Protein AF-0000000077378343 (afdb_homodimer)

Structure (mmCIF, N/CA/C/O backbone):
data_AF-0000000077378343-model_v1
#
loop_
_entity.id
_entity.type
_entity.pdbx_description
1 polymer lysozyme
#
loop_
_atom_site.group_PDB
_atom_site.id
_atom_site.type_symbol
_atom_site.label_atom_id
_atom_site.label_alt_id
_atom_site.label_comp_id
_atom_site.label_asym_id
_atom_site.label_entity_id
_atom_site.label_seq_id
_atom_site.pdbx_PDB_ins_code
_atom_site.Cartn_x
_atom_site.Cartn_y
_atom_site.Cartn_z
_atom_site.occupancy
_atom_site.B_iso_or_equiv
_atom_site.auth_seq_id
_atom_site.auth_comp_id
_atom_site.auth_asym_id
_atom_site.auth_atom_id
_atom_site.pdbx_PDB_model_num
ATOM 1 N N . MET A 1 1 ? 26.781 -72.188 -33.094 1 33.5 1 MET A N 1
ATOM 2 C CA . MET A 1 1 ? 26.828 -71.438 -31.844 1 33.5 1 MET A CA 1
ATOM 3 C C . MET A 1 1 ? 26.188 -70.062 -32 1 33.5 1 MET A C 1
ATOM 5 O O . MET A 1 1 ? 26.891 -69.062 -32.031 1 33.5 1 MET A O 1
ATOM 9 N N . LEU A 1 2 ? 25.125 -69.938 -32.719 1 49.84 2 LEU A N 1
ATOM 10 C CA . LEU A 1 2 ? 24.406 -68.812 -33.219 1 49.84 2 LEU A CA 1
ATOM 11 C C . LEU A 1 2 ? 23.562 -68.125 -32.125 1 49.84 2 LEU A C 1
ATOM 13 O O . LEU A 1 2 ? 22.703 -67.312 -32.406 1 49.84 2 LEU A O 1
ATOM 17 N N . LEU A 1 3 ? 23.719 -68.562 -30.797 1 52.78 3 LEU A N 1
ATOM 18 C CA . LEU A 1 3 ? 22.75 -68.25 -29.766 1 52.78 3 LEU A CA 1
ATOM 19 C C . LEU A 1 3 ? 23.016 -66.812 -29.234 1 52.78 3 LEU A C 1
ATOM 21 O O . LEU A 1 3 ? 22.344 -66.375 -28.297 1 52.78 3 LEU A O 1
ATOM 25 N N . PRO A 1 4 ? 24.109 -66.125 -29.625 1 62.66 4 PRO A N 1
ATOM 26 C CA . PRO A 1 4 ? 24.375 -64.875 -28.891 1 62.66 4 PRO A CA 1
ATOM 27 C C . PRO A 1 4 ? 23.469 -63.75 -29.312 1 62.66 4 PRO A C 1
ATOM 29 O O . PRO A 1 4 ? 23.297 -62.781 -28.547 1 62.66 4 PRO A O 1
ATOM 32 N N . ASP A 1 5 ? 22.75 -63.844 -30.469 1 66 5 ASP A N 1
ATOM 33 C CA . ASP A 1 5 ? 22.125 -62.625 -30.969 1 66 5 ASP A CA 1
ATOM 34 C C . ASP A 1 5 ? 20.766 -62.375 -30.297 1 66 5 ASP A C 1
ATOM 36 O O . ASP A 1 5 ? 20.312 -61.25 -30.172 1 66 5 ASP A O 1
ATOM 40 N N . MET A 1 6 ? 20.156 -63.438 -29.672 1 65.81 6 MET A N 1
ATOM 41 C CA . MET A 1 6 ? 18.812 -63.281 -29.109 1 65.81 6 MET A CA 1
ATOM 42 C C . MET A 1 6 ? 18.859 -62.562 -27.766 1 65.81 6 MET A C 1
ATOM 44 O O . MET A 1 6 ? 17.984 -61.75 -27.453 1 65.81 6 MET A O 1
ATOM 48 N N . TRP A 1 7 ? 20 -62.719 -27.031 1 65.75 7 TRP A N 1
ATOM 49 C CA . TRP A 1 7 ? 20.141 -62.094 -25.703 1 65.75 7 TRP A CA 1
ATOM 50 C C . TRP A 1 7 ? 20.359 -60.594 -25.812 1 65.75 7 TRP A C 1
ATOM 52 O O . TRP A 1 7 ? 19.797 -59.812 -25.047 1 65.75 7 TRP A O 1
ATOM 62 N N . ASN A 1 8 ? 20.984 -60.219 -26.938 1 70.5 8 ASN A N 1
ATOM 63 C CA . ASN A 1 8 ? 21.25 -58.812 -27.125 1 70.5 8 ASN A CA 1
ATOM 64 C C . ASN A 1 8 ? 20 -58.062 -27.531 1 70.5 8 ASN A C 1
ATOM 66 O O . ASN A 1 8 ? 19.766 -56.938 -27.078 1 70.5 8 ASN A O 1
ATOM 70 N N . ARG A 1 9 ? 19.078 -58.781 -28.234 1 73.88 9 ARG A N 1
ATOM 71 C CA . ARG A 1 9 ? 17.859 -58.156 -28.688 1 73.88 9 ARG A CA 1
ATOM 72 C C . ARG A 1 9 ? 16.875 -58 -27.531 1 73.88 9 ARG A C 1
ATOM 74 O O . ARG A 1 9 ? 16.172 -56.969 -27.422 1 73.88 9 ARG A O 1
ATOM 81 N N . SER A 1 10 ? 16.875 -58.969 -26.594 1 75.5 10 SER A N 1
ATOM 82 C CA . SER A 1 10 ? 15.992 -58.906 -25.438 1 75.5 10 SER A CA 1
ATOM 83 C C . SER A 1 10 ? 16.422 -57.781 -24.484 1 75.5 10 SER A C 1
ATOM 85 O O . SER A 1 10 ? 15.578 -57.094 -23.922 1 75.5 10 SER A O 1
ATOM 87 N N . LYS A 1 11 ? 17.688 -57.531 -24.328 1 78.62 11 LYS A N 1
ATOM 88 C CA . LYS A 1 11 ? 18.219 -56.469 -23.469 1 78.62 11 LYS A CA 1
ATOM 89 C C . LYS A 1 11 ? 17.891 -55.094 -24.047 1 78.62 11 LYS A C 1
ATOM 91 O O . LYS A 1 11 ? 17.516 -54.188 -23.312 1 78.62 11 LYS A O 1
ATOM 96 N N . VAL A 1 12 ? 17.969 -55.031 -25.375 1 75.31 12 VAL A N 1
ATOM 97 C CA . VAL A 1 12 ? 17.672 -53.781 -26.031 1 75.31 12 VAL A CA 1
ATOM 98 C C . VAL A 1 12 ? 16.172 -53.469 -25.938 1 75.31 12 VAL A C 1
ATOM 100 O O . VAL A 1 12 ? 15.781 -52.344 -25.672 1 75.31 12 VAL A O 1
ATOM 103 N N . ARG A 1 13 ? 15.336 -54.594 -26.078 1 75.69 13 ARG A N 1
ATOM 104 C CA . ARG A 1 13 ? 13.891 -54.438 -25.953 1 75.69 13 ARG A CA 1
ATOM 105 C C . ARG A 1 13 ? 13.508 -54.062 -24.516 1 75.69 13 ARG A C 1
ATOM 107 O O . ARG A 1 13 ? 12.664 -53.188 -24.312 1 75.69 13 ARG A O 1
ATOM 114 N N . LEU A 1 14 ? 14.148 -54.656 -23.609 1 74.19 14 LEU A N 1
ATOM 115 C CA . LEU A 1 14 ? 13.906 -54.375 -22.203 1 74.19 14 LEU A CA 1
ATOM 116 C C . LEU A 1 14 ? 14.398 -52.969 -21.844 1 74.19 14 LEU A C 1
ATOM 118 O O . LEU A 1 14 ? 13.727 -52.25 -21.109 1 74.19 14 LEU A O 1
ATOM 122 N N . MET A 1 15 ? 15.508 -52.594 -22.391 1 73.88 15 MET A N 1
ATOM 123 C CA . MET A 1 15 ? 16.031 -51.25 -22.141 1 73.88 15 MET A CA 1
ATOM 124 C C . MET A 1 15 ? 15.141 -50.188 -22.797 1 73.88 15 MET A C 1
ATOM 126 O O . MET A 1 15 ? 14.922 -49.125 -22.219 1 73.88 15 MET A O 1
ATOM 130 N N . VAL A 1 16 ? 14.539 -50.5 -23.938 1 75 16 VAL A N 1
ATOM 131 C CA . VAL A 1 16 ? 13.641 -49.562 -24.625 1 75 16 VAL A CA 1
ATOM 132 C C . VAL A 1 16 ? 12.328 -49.469 -23.859 1 75 16 VAL A C 1
ATOM 134 O O . VAL A 1 16 ? 11.789 -48.375 -23.656 1 75 16 VAL A O 1
ATOM 137 N N . VAL A 1 17 ? 11.859 -50.625 -23.344 1 73.88 17 VAL A N 1
ATOM 138 C CA . VAL A 1 17 ? 10.617 -50.625 -22.562 1 73.88 17 VAL A CA 1
ATOM 139 C C . VAL A 1 17 ? 10.836 -49.938 -21.219 1 73.88 17 VAL A C 1
ATOM 141 O O . VAL A 1 17 ? 9.992 -49.156 -20.781 1 73.88 17 VAL A O 1
ATOM 144 N N . LEU A 1 18 ? 12.047 -50.156 -20.672 1 69.06 18 LEU A N 1
ATOM 145 C CA . LEU A 1 18 ? 12.359 -49.5 -19.422 1 69.06 18 LEU A CA 1
ATOM 146 C C . LEU A 1 18 ? 12.547 -48 -19.641 1 69.06 18 LEU A C 1
ATOM 148 O O . LEU A 1 18 ? 12.117 -47.188 -18.828 1 69.06 18 LEU A O 1
ATOM 152 N N . GLY A 1 19 ? 13.156 -47.688 -20.75 1 67.75 19 GLY A N 1
ATOM 153 C CA . GLY A 1 19 ? 13.281 -46.281 -21.109 1 67.75 19 GLY A CA 1
ATOM 154 C C . GLY A 1 19 ? 11.945 -45.594 -21.344 1 67.75 19 GLY A C 1
ATOM 155 O O . GLY A 1 19 ? 11.727 -44.469 -20.891 1 67.75 19 GLY A O 1
ATOM 156 N N . LEU A 1 20 ? 11.078 -46.344 -22 1 65.75 20 LEU A N 1
ATOM 157 C CA . LEU A 1 20 ? 9.75 -45.812 -22.266 1 65.75 20 LEU A CA 1
ATOM 158 C C . LEU A 1 20 ? 8.945 -45.688 -20.984 1 65.75 20 LEU A C 1
ATOM 160 O O . LEU A 1 20 ? 8.195 -44.719 -20.797 1 65.75 20 LEU A O 1
ATOM 164 N N . LEU A 1 21 ? 9.094 -46.625 -20.078 1 62.84 21 LEU A N 1
ATOM 165 C CA . LEU A 1 21 ? 8.398 -46.562 -18.797 1 62.84 21 LEU A CA 1
ATOM 166 C C . LEU A 1 21 ? 8.898 -45.375 -17.953 1 62.84 21 LEU A C 1
ATOM 168 O O . LEU A 1 21 ? 8.109 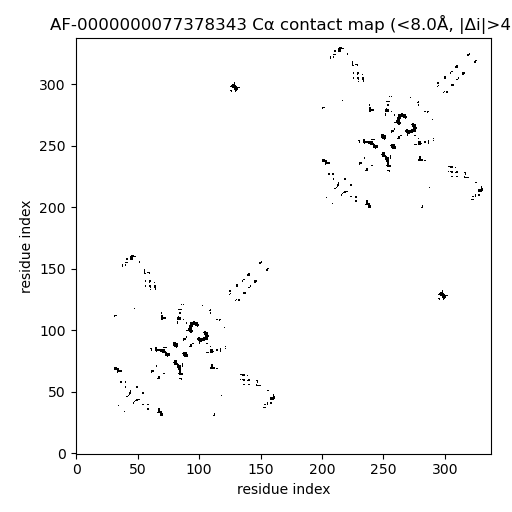-44.688 -17.312 1 62.84 21 LEU A O 1
ATOM 172 N N . VAL A 1 22 ? 10.188 -45.125 -17.969 1 61.97 22 VAL A N 1
ATOM 173 C CA . VAL A 1 22 ? 10.742 -44 -17.25 1 61.97 22 VAL A CA 1
ATOM 174 C C . VAL A 1 22 ? 10.211 -42.688 -17.859 1 61.97 22 VAL A C 1
ATOM 176 O O . VAL A 1 22 ? 9.875 -41.75 -17.125 1 61.97 22 VAL A O 1
ATOM 179 N N . LEU A 1 23 ? 10.07 -42.656 -19.141 1 58.47 23 LEU A N 1
ATOM 180 C CA . LEU A 1 23 ? 9.516 -41.469 -19.75 1 58.47 23 LEU A CA 1
ATOM 181 C C . LEU A 1 23 ? 8.062 -41.25 -19.344 1 58.47 23 LEU A C 1
ATOM 183 O O . LEU A 1 23 ? 7.617 -40.125 -19.141 1 58.47 23 LEU A O 1
ATOM 187 N N . ILE A 1 24 ? 7.305 -42.344 -19.281 1 58 24 ILE A N 1
ATOM 188 C CA . ILE A 1 24 ? 5.91 -42.25 -18.875 1 58 24 ILE A CA 1
ATOM 189 C C . ILE A 1 24 ? 5.824 -41.75 -17.438 1 58 24 ILE A C 1
ATOM 191 O O . ILE A 1 24 ? 4.969 -40.938 -17.094 1 58 24 ILE A O 1
ATOM 195 N N . LEU A 1 25 ? 6.664 -42.312 -16.578 1 55.88 25 LEU A N 1
ATOM 196 C CA . LEU A 1 25 ? 6.594 -41.969 -15.172 1 55.88 25 LEU A CA 1
ATOM 197 C C . LEU A 1 25 ? 7.086 -40.531 -14.961 1 55.88 25 LEU A C 1
ATOM 199 O O . LEU A 1 25 ? 6.695 -39.875 -13.992 1 55.88 25 LEU A O 1
ATOM 203 N N . CYS A 1 26 ? 8.047 -40.156 -15.758 1 51.75 26 CYS A N 1
ATOM 204 C CA . CYS A 1 26 ? 8.555 -38.812 -15.586 1 51.75 26 CYS A CA 1
ATOM 205 C C . CYS A 1 26 ? 7.539 -37.781 -16.062 1 51.75 26 CYS A C 1
ATOM 207 O O . CYS A 1 26 ? 7.777 -36.562 -15.969 1 51.75 26 CYS A O 1
ATOM 209 N N . GLY A 1 27 ? 6.531 -38.25 -16.812 1 48.19 27 GLY A N 1
ATOM 210 C CA . GLY A 1 27 ? 5.48 -37.281 -17.125 1 48.19 27 GLY A CA 1
ATOM 211 C C . GLY A 1 27 ? 4.664 -36.875 -15.914 1 48.19 27 GLY A C 1
ATOM 212 O O . GLY A 1 27 ? 3.445 -37.062 -15.891 1 48.19 27 GLY A O 1
ATOM 213 N N . ALA A 1 28 ? 5.09 -36.938 -14.742 1 47.59 28 ALA A N 1
ATOM 214 C CA . ALA A 1 28 ? 4.309 -36.344 -13.672 1 47.59 28 ALA A CA 1
ATOM 215 C C . ALA A 1 28 ? 3.846 -34.938 -14.055 1 47.59 28 ALA A C 1
ATOM 217 O O . ALA A 1 28 ? 4.668 -34.062 -14.328 1 47.59 28 ALA A O 1
ATOM 218 N N . GLN A 1 29 ? 2.785 -34.75 -14.734 1 47.06 29 GLN A N 1
ATOM 219 C CA . GLN A 1 29 ? 2.131 -33.469 -14.914 1 47.06 29 GLN A CA 1
ATOM 220 C C . GLN A 1 29 ? 2.16 -32.625 -13.625 1 47.06 29 GLN A C 1
ATOM 222 O O . GLN A 1 29 ? 1.719 -33.125 -12.57 1 47.06 29 GLN A O 1
ATOM 227 N N . VAL A 1 30 ? 3.262 -31.969 -13.367 1 51.81 30 VAL A N 1
ATOM 228 C CA . VAL A 1 30 ? 3.232 -31.016 -12.266 1 51.81 30 VAL A CA 1
ATOM 229 C C . VAL A 1 30 ? 1.844 -30.391 -12.164 1 51.81 30 VAL A C 1
ATOM 231 O O . VAL A 1 30 ? 1.39 -29.719 -13.086 1 51.81 30 VAL A O 1
ATOM 234 N N . GLU A 1 31 ? 0.846 -31.078 -11.688 1 57.31 31 GLU A N 1
ATOM 235 C CA . GLU A 1 31 ? -0.505 -30.578 -11.445 1 57.31 31 GLU A CA 1
ATOM 236 C C . GLU A 1 31 ? -0.482 -29.141 -10.945 1 57.31 31 GLU A C 1
ATOM 238 O O . GLU A 1 31 ? 0.311 -28.797 -10.07 1 57.31 31 GLU A O 1
ATOM 243 N N . SER A 1 32 ? -0.884 -28.188 -11.797 1 71.69 32 SER A N 1
ATOM 244 C CA . SER A 1 32 ? -1.141 -26.797 -11.422 1 71.69 32 SER A CA 1
ATOM 245 C C . SER A 1 32 ? -1.854 -26.703 -10.078 1 71.69 32 SER A C 1
ATOM 247 O O . SER A 1 32 ? -2.838 -27.406 -9.844 1 71.69 32 SER A O 1
ATOM 249 N N . LYS A 1 33 ? -1.2 -26.172 -9.117 1 89.31 33 LYS A N 1
ATOM 250 C CA . LYS A 1 33 ? -1.839 -26.047 -7.809 1 89.31 33 LYS A CA 1
ATOM 251 C C . LYS A 1 33 ? -2.846 -24.891 -7.805 1 89.31 33 LYS A C 1
ATOM 253 O O . LYS A 1 33 ? -2.529 -23.781 -8.234 1 89.31 33 LYS A O 1
ATOM 258 N N . LYS A 1 34 ? -4.059 -25.266 -7.531 1 95.56 34 LYS A N 1
ATOM 259 C CA . LYS A 1 34 ? -5.105 -24.281 -7.254 1 95.56 34 LYS A CA 1
ATOM 260 C C . LYS A 1 34 ? -5.453 -24.266 -5.766 1 95.56 34 LYS A C 1
ATOM 262 O O . LYS A 1 34 ? -5.848 -25.281 -5.199 1 95.56 34 LYS A O 1
ATOM 267 N N . TYR A 1 35 ? -5.336 -23.141 -5.18 1 97.38 35 TYR A N 1
ATOM 268 C CA . TYR A 1 35 ? -5.641 -23 -3.762 1 97.38 35 TYR A CA 1
ATOM 269 C C . TYR A 1 35 ? -7.145 -22.906 -3.533 1 97.38 35 TYR A C 1
ATOM 271 O O . TYR A 1 35 ? -7.891 -22.531 -4.438 1 97.38 35 TYR A O 1
ATOM 279 N N . MET A 1 36 ? -7.438 -23.25 -2.332 1 98.06 36 MET A N 1
ATOM 280 C CA . MET A 1 36 ? -8.734 -22.828 -1.812 1 98.06 36 MET A CA 1
ATOM 281 C C . MET A 1 36 ? -8.609 -21.5 -1.072 1 98.06 36 MET A C 1
ATOM 283 O O . MET A 1 36 ? -7.531 -21.156 -0.588 1 98.06 36 MET A O 1
ATOM 287 N N . ARG A 1 37 ? -9.781 -20.859 -0.955 1 98.38 37 ARG A N 1
ATOM 288 C CA . ARG A 1 37 ? -9.805 -19.516 -0.37 1 98.38 37 ARG A CA 1
ATOM 289 C C . ARG A 1 37 ? -9.172 -19.516 1.019 1 98.38 37 ARG A C 1
ATOM 291 O O . ARG A 1 37 ? -8.242 -18.75 1.285 1 98.38 37 ARG A O 1
ATOM 298 N N . CYS A 1 38 ? -9.617 -20.359 1.854 1 98.69 38 CYS A N 1
ATOM 299 C CA . CYS A 1 38 ? -9.18 -20.312 3.242 1 98.69 38 CYS A CA 1
ATOM 300 C C . CYS A 1 38 ? -7.777 -20.906 3.387 1 98.69 38 CYS A C 1
ATOM 302 O O . CYS A 1 38 ? -7.012 -20.484 4.262 1 98.69 38 CYS A O 1
ATOM 304 N N . GLU A 1 39 ? -7.449 -21.797 2.512 1 98.25 39 GLU A N 1
ATOM 305 C CA . GLU A 1 39 ? -6.082 -22.312 2.502 1 98.25 39 GLU A CA 1
ATOM 306 C C . GLU A 1 39 ? -5.078 -21.203 2.193 1 98.25 39 GLU A C 1
ATOM 308 O O . GLU A 1 39 ? -4.09 -21.031 2.908 1 98.25 39 GLU A O 1
ATOM 313 N N . LEU A 1 40 ? -5.32 -20.484 1.176 1 98.25 40 LEU A N 1
ATOM 314 C CA . LEU A 1 40 ? -4.418 -19.406 0.796 1 98.25 40 LEU A CA 1
ATOM 315 C C . LEU A 1 40 ? -4.379 -18.328 1.874 1 98.25 40 LEU A C 1
ATOM 317 O O . LEU A 1 40 ? -3.311 -17.797 2.197 1 98.25 40 LEU A O 1
ATOM 321 N N . THR A 1 41 ? -5.539 -18.031 2.438 1 98.5 41 THR A N 1
ATOM 322 C CA . THR A 1 41 ? -5.605 -17.047 3.521 1 98.5 41 THR A CA 1
ATOM 323 C C . THR A 1 41 ? -4.664 -17.438 4.656 1 98.5 41 THR A C 1
ATOM 325 O O . THR A 1 41 ? -3.875 -16.625 5.129 1 98.5 41 THR A O 1
ATOM 328 N N . ARG A 1 42 ? -4.672 -18.641 5.043 1 98.25 42 ARG A N 1
ATOM 329 C CA . ARG A 1 42 ? -3.852 -19.141 6.141 1 98.25 42 ARG A CA 1
ATOM 330 C C . ARG A 1 42 ? -2.369 -19.062 5.793 1 98.25 42 ARG A C 1
ATOM 332 O O . ARG A 1 42 ? -1.561 -18.594 6.594 1 98.25 42 ARG A O 1
ATOM 339 N N . VAL A 1 43 ? -2.066 -19.5 4.59 1 97.38 43 VAL A N 1
ATOM 340 C CA . VAL A 1 43 ? -0.67 -19.516 4.164 1 97.38 43 VAL A CA 1
ATOM 341 C C . VAL A 1 43 ? -0.118 -18.094 4.148 1 97.38 43 VAL A C 1
ATOM 343 O O . VAL A 1 43 ? 0.988 -17.844 4.637 1 97.38 43 VAL A O 1
ATOM 346 N N . MET A 1 44 ? -0.884 -17.156 3.686 1 97.75 44 MET A N 1
ATOM 347 C CA . MET A 1 44 ? -0.422 -15.781 3.551 1 97.75 44 MET A CA 1
ATOM 348 C C . MET A 1 44 ? -0.229 -15.133 4.918 1 97.75 44 MET A C 1
ATOM 350 O O . MET A 1 44 ? 0.756 -14.43 5.145 1 97.75 44 MET A O 1
ATOM 354 N N . VAL A 1 45 ? -1.096 -15.43 5.82 1 97.5 45 VAL A N 1
ATOM 355 C CA . VAL A 1 45 ? -1.019 -14.82 7.145 1 97.5 45 VAL A CA 1
ATOM 356 C C . VAL A 1 45 ? 0.061 -15.516 7.973 1 97.5 45 VAL A C 1
ATOM 358 O O . VAL A 1 45 ? 0.963 -14.867 8.5 1 97.5 45 VAL A O 1
ATOM 361 N N . GLU A 1 46 ? 0.051 -16.781 8.016 1 97.19 46 GLU A N 1
ATOM 362 C CA . GLU A 1 46 ? 0.874 -17.531 8.969 1 97.19 46 GLU A CA 1
ATOM 363 C C . GLU A 1 46 ? 2.299 -17.703 8.445 1 97.19 46 GLU A C 1
ATOM 365 O O . GLU A 1 46 ? 3.26 -17.609 9.211 1 97.19 46 GLU A O 1
ATOM 370 N N . ASN A 1 47 ? 2.43 -17.922 7.191 1 96.12 47 ASN A N 1
ATOM 371 C CA . ASN A 1 47 ? 3.746 -18.25 6.652 1 96.12 47 ASN A CA 1
ATOM 372 C C . ASN A 1 47 ? 4.445 -17.016 6.09 1 96.12 47 ASN A C 1
ATOM 374 O O . ASN A 1 47 ? 5.672 -16.922 6.113 1 96.12 47 ASN A O 1
ATOM 378 N N . TYR A 1 48 ? 3.648 -16.016 5.605 1 95.88 48 TYR A N 1
ATOM 379 C CA . TYR A 1 48 ? 4.277 -14.914 4.895 1 95.88 48 TYR A CA 1
ATOM 380 C C . TYR A 1 48 ? 3.961 -13.578 5.562 1 95.88 48 TYR A C 1
ATOM 382 O O . TYR A 1 48 ? 4.301 -12.516 5.035 1 95.88 48 TYR A O 1
ATOM 390 N N . ARG A 1 49 ? 3.242 -13.492 6.609 1 92 49 ARG A N 1
ATOM 391 C CA . ARG A 1 49 ? 3.078 -12.367 7.527 1 92 49 ARG A CA 1
ATOM 392 C C . ARG A 1 49 ? 2.342 -11.211 6.855 1 92 49 ARG A C 1
ATOM 394 O O . ARG A 1 49 ? 2.697 -10.047 7.047 1 92 49 ARG A O 1
ATOM 401 N N . PHE A 1 50 ? 1.381 -11.602 6.109 1 95.5 50 PHE A N 1
ATOM 402 C CA . PHE A 1 50 ? 0.494 -10.562 5.598 1 95.5 50 PHE A CA 1
ATOM 403 C C . PHE A 1 50 ? -0.329 -9.953 6.723 1 95.5 50 PHE A C 1
ATOM 405 O O . PHE A 1 50 ? -0.715 -10.648 7.668 1 95.5 50 PHE A O 1
ATOM 412 N N . GLN A 1 51 ? -0.555 -8.68 6.562 1 92.56 51 GLN A N 1
ATOM 413 C CA . GLN A 1 51 ? -1.4 -8 7.539 1 92.56 51 GLN A CA 1
ATOM 414 C C . GLN A 1 51 ? -2.861 -8.406 7.379 1 92.56 51 GLN A C 1
ATOM 416 O O . GLN A 1 51 ? -3.418 -8.328 6.281 1 92.56 51 GLN A O 1
ATOM 421 N N . LYS A 1 52 ? -3.475 -8.664 8.469 1 95.31 52 LYS A N 1
ATOM 422 C CA . LYS A 1 52 ? -4.859 -9.125 8.469 1 95.31 52 LYS A CA 1
ATOM 423 C C . LYS A 1 52 ? -5.801 -8.031 7.961 1 95.31 52 LYS A C 1
ATOM 425 O O . LYS A 1 52 ? -6.805 -8.328 7.312 1 95.31 52 LYS A O 1
ATOM 430 N N . THR A 1 53 ? -5.469 -6.797 8.164 1 92.38 53 THR A N 1
ATOM 431 C CA . THR A 1 53 ? -6.332 -5.672 7.824 1 92.38 53 THR A CA 1
ATOM 432 C C . THR A 1 53 ? -6.488 -5.547 6.312 1 92.38 53 THR A C 1
ATOM 434 O O . THR A 1 53 ? -7.461 -4.957 5.828 1 92.38 53 THR A O 1
ATOM 437 N N . LEU A 1 54 ? -5.594 -6.117 5.57 1 96.56 54 LEU A N 1
ATOM 438 C CA . LEU A 1 54 ? -5.641 -6 4.117 1 96.56 54 LEU A CA 1
ATOM 439 C C . LEU A 1 54 ? -5.977 -7.34 3.473 1 96.56 54 LEU A C 1
ATOM 441 O O . LEU A 1 54 ? -6.039 -7.445 2.246 1 96.56 54 LEU A O 1
ATOM 445 N N . MET A 1 55 ? -6.25 -8.32 4.219 1 98.19 55 MET A N 1
ATOM 446 C CA . MET A 1 55 ? -6.316 -9.68 3.693 1 98.19 55 MET A CA 1
ATOM 447 C C . MET A 1 55 ? -7.508 -9.844 2.756 1 98.19 55 MET A C 1
ATOM 449 O O . MET A 1 55 ? -7.406 -10.516 1.728 1 98.19 55 MET A O 1
ATOM 453 N N . SER A 1 56 ? -8.594 -9.227 3.047 1 98.69 56 SER A N 1
ATOM 454 C CA . SER A 1 56 ? -9.766 -9.328 2.176 1 98.69 56 SER A CA 1
ATOM 455 C C . SER A 1 56 ? -9.484 -8.742 0.8 1 98.69 56 SER A C 1
ATOM 457 O O . SER A 1 56 ? -9.969 -9.242 -0.212 1 98.69 56 SER A O 1
ATOM 459 N N . ASN A 1 57 ? -8.664 -7.711 0.76 1 98.69 57 ASN A N 1
ATOM 460 C CA . ASN A 1 57 ? -8.258 -7.121 -0.51 1 98.69 57 ASN A CA 1
ATOM 461 C C . ASN A 1 57 ? -7.383 -8.078 -1.314 1 98.69 57 ASN A C 1
ATOM 463 O O . ASN A 1 57 ? -7.609 -8.281 -2.51 1 98.69 57 ASN A O 1
ATOM 467 N N . TRP A 1 58 ? -6.488 -8.711 -0.681 1 98.75 58 TRP A N 1
ATOM 468 C CA . TRP A 1 58 ? -5.57 -9.625 -1.344 1 98.75 58 TRP A CA 1
ATOM 469 C C . TRP A 1 58 ? -6.32 -10.836 -1.898 1 98.75 58 TRP A C 1
ATOM 471 O O . TRP A 1 58 ? -6.098 -11.242 -3.043 1 98.75 58 TRP A O 1
ATOM 481 N N . ILE A 1 59 ? -7.172 -11.398 -1.129 1 98.94 59 ILE A N 1
ATOM 482 C CA . ILE A 1 59 ? -7.898 -12.594 -1.554 1 98.94 59 ILE A CA 1
ATOM 483 C C . ILE A 1 59 ? -8.859 -12.234 -2.684 1 98.94 59 ILE A C 1
ATOM 485 O O . ILE A 1 59 ? -8.945 -12.953 -3.686 1 98.94 59 ILE A O 1
ATOM 489 N N . CYS A 1 60 ? -9.586 -11.125 -2.525 1 98.88 60 CYS A N 1
ATOM 490 C CA . CYS A 1 60 ? -10.445 -10.656 -3.607 1 98.88 60 CYS A CA 1
ATOM 491 C C . CYS A 1 60 ? -9.656 -10.461 -4.895 1 98.88 60 CYS A C 1
ATOM 493 O O . CYS A 1 60 ? -10.086 -10.898 -5.965 1 98.88 60 CYS A O 1
ATOM 495 N N . LEU A 1 61 ? -8.492 -9.891 -4.758 1 98.88 61 LEU A N 1
ATOM 496 C CA . LEU A 1 61 ? -7.609 -9.641 -5.891 1 98.88 61 LEU A CA 1
ATOM 497 C C . LEU A 1 61 ? -7.25 -10.945 -6.59 1 98.88 61 LEU A C 1
ATOM 499 O O . LEU A 1 61 ? -7.469 -11.094 -7.797 1 98.88 61 LEU A O 1
ATOM 503 N N . VAL A 1 62 ? -6.77 -11.898 -5.883 1 98.81 62 VAL A N 1
ATOM 504 C CA . VAL A 1 62 ? -6.262 -13.141 -6.469 1 98.81 62 VAL A CA 1
ATOM 505 C C . VAL A 1 62 ? -7.414 -13.938 -7.074 1 98.81 62 VAL A C 1
ATOM 507 O O . VAL A 1 62 ? -7.25 -14.578 -8.117 1 98.81 62 VAL A O 1
ATOM 510 N N . GLU A 1 63 ? -8.531 -13.914 -6.48 1 98.75 63 GLU A N 1
ATOM 511 C CA . GLU A 1 63 ? -9.703 -14.609 -7.016 1 98.75 63 GLU A CA 1
ATOM 512 C C . GLU A 1 63 ? -10.086 -14.062 -8.391 1 98.75 63 GLU A C 1
ATOM 514 O O . GLU A 1 63 ? -10.438 -14.836 -9.289 1 98.75 63 GLU A O 1
ATOM 519 N N . HIS A 1 64 ? -9.867 -12.867 -8.602 1 98.75 64 HIS A N 1
ATOM 520 C CA . HIS A 1 64 ? -10.328 -12.273 -9.844 1 98.75 64 HIS A CA 1
ATOM 521 C C . HIS A 1 64 ? -9.203 -12.18 -10.867 1 98.75 64 HIS A C 1
ATOM 523 O O . HIS A 1 64 ? -9.453 -12.062 -12.07 1 98.75 64 HIS A O 1
ATOM 529 N N . GLU A 1 65 ? -7.957 -12.18 -10.344 1 98.62 65 GLU A N 1
ATOM 530 C CA . GLU A 1 65 ? -6.82 -12.094 -11.258 1 98.62 65 GLU A CA 1
ATOM 531 C C . GLU A 1 65 ? -6.453 -13.469 -11.805 1 98.62 65 GLU A C 1
ATOM 533 O O . GLU A 1 65 ? -6.215 -13.617 -13.008 1 98.62 65 GLU A O 1
ATOM 538 N N . SER A 1 66 ? -6.465 -14.531 -10.922 1 98.31 66 SER A N 1
ATOM 539 C CA . SER A 1 66 ? -5.918 -15.82 -11.352 1 98.31 66 SER A CA 1
ATOM 540 C C . SER A 1 66 ? -6.871 -16.969 -11.016 1 98.31 66 SER A C 1
ATOM 542 O O . SER A 1 66 ? -6.641 -18.109 -11.414 1 98.31 66 SER A O 1
ATOM 544 N N . ASN A 1 67 ? -7.875 -16.703 -10.32 1 98.12 67 ASN A N 1
ATOM 545 C CA . ASN A 1 67 ? -8.75 -17.734 -9.797 1 98.12 67 ASN A CA 1
ATOM 546 C C . ASN A 1 67 ? -7.98 -18.734 -8.922 1 98.12 67 ASN A C 1
ATOM 548 O O . ASN A 1 67 ? -8.156 -19.938 -9.039 1 98.12 67 ASN A O 1
ATOM 552 N N . LEU A 1 68 ? -7.027 -18.172 -8.125 1 98 68 LEU A N 1
ATOM 553 C CA . LEU A 1 68 ? -6.262 -18.891 -7.117 1 98 68 LEU A CA 1
ATOM 554 C C . LEU A 1 68 ? -5.359 -19.938 -7.77 1 98 68 LEU A C 1
ATOM 556 O O . LEU A 1 68 ? -4.965 -20.922 -7.129 1 98 68 LEU A O 1
ATOM 560 N N . ASP A 1 69 ? -5.043 -19.734 -9.016 1 97.5 69 ASP A N 1
ATOM 561 C CA . ASP A 1 69 ? -4.219 -20.672 -9.781 1 97.5 69 ASP A CA 1
ATOM 562 C C . ASP A 1 69 ? -2.77 -20.188 -9.844 1 97.5 69 ASP A C 1
ATOM 564 O O . ASP A 1 69 ? -2.471 -19.188 -10.492 1 97.5 69 ASP A O 1
ATOM 568 N N . THR A 1 70 ? -1.834 -20.984 -9.32 1 97.31 70 THR A N 1
ATOM 569 C CA . THR A 1 70 ? -0.438 -20.578 -9.195 1 97.31 70 THR A CA 1
ATOM 570 C C . THR A 1 70 ? 0.278 -20.688 -10.539 1 97.31 70 THR A C 1
ATOM 572 O O . THR A 1 70 ? 1.356 -20.125 -10.719 1 97.31 70 THR A O 1
ATOM 575 N N . ASN A 1 71 ? -0.274 -21.281 -11.5 1 96.56 71 ASN A N 1
ATOM 576 C CA . ASN A 1 71 ? 0.39 -21.547 -12.773 1 96.56 71 ASN A CA 1
ATOM 577 C C . ASN A 1 71 ? -0.227 -20.734 -13.906 1 96.56 71 ASN A C 1
ATOM 579 O O . ASN A 1 71 ? 0.162 -20.875 -15.062 1 96.56 71 ASN A O 1
ATOM 583 N N . LYS A 1 72 ? -1.119 -19.906 -13.609 1 96.88 72 LYS A N 1
ATOM 584 C CA . LYS A 1 72 ? -1.852 -19.188 -14.641 1 96.88 72 LYS A CA 1
ATOM 585 C C . LYS A 1 72 ? -0.933 -18.234 -15.398 1 96.88 72 LYS A C 1
ATOM 587 O O . LYS A 1 72 ? -0.112 -17.531 -14.797 1 96.88 72 LYS A O 1
ATOM 592 N N . VAL A 1 73 ? -1.057 -18.219 -16.719 1 98.06 73 VAL A N 1
ATOM 593 C CA . VAL A 1 73 ? -0.391 -17.266 -17.594 1 98.06 73 VAL A CA 1
ATOM 594 C C . VAL A 1 73 ? -1.411 -16.625 -18.531 1 98.06 73 VAL A C 1
ATOM 596 O O . VAL A 1 73 ? -2.203 -17.328 -19.172 1 98.06 73 VAL A O 1
ATOM 599 N N . THR A 1 74 ? -1.437 -15.312 -18.562 1 98.12 74 THR A N 1
ATOM 600 C CA . THR A 1 74 ? -2.336 -14.578 -19.438 1 98.12 74 THR A CA 1
ATOM 601 C C . THR A 1 74 ? -1.547 -13.734 -20.438 1 98.12 74 THR A C 1
ATOM 603 O O . THR A 1 74 ? -0.611 -13.023 -20.062 1 98.12 74 THR A O 1
ATOM 606 N N . ARG A 1 75 ? -1.9 -13.727 -21.688 1 97.81 75 ARG A N 1
ATOM 607 C CA . ARG A 1 75 ? -1.266 -12.922 -22.719 1 97.81 75 ARG A CA 1
ATOM 608 C C . ARG A 1 75 ? -2.047 -11.641 -22.969 1 97.81 75 ARG A C 1
ATOM 610 O O . ARG A 1 75 ? -3.277 -11.656 -23.031 1 97.81 75 ARG A O 1
ATOM 617 N N . ASN A 1 76 ? -1.327 -10.562 -23.125 1 97.81 76 ASN A N 1
ATOM 618 C CA . ASN A 1 76 ? -1.951 -9.266 -23.359 1 97.81 76 ASN A CA 1
ATOM 619 C C . ASN A 1 76 ? -1.793 -8.812 -24.812 1 97.81 76 ASN A C 1
ATOM 621 O O . ASN A 1 76 ? -0.973 -9.359 -25.547 1 97.81 76 ASN A O 1
ATOM 625 N N . ASP A 1 77 ? -2.518 -7.742 -25.188 1 95.62 77 ASP A N 1
ATOM 626 C CA . ASP A 1 77 ? -2.523 -7.238 -26.562 1 95.62 77 ASP A CA 1
ATOM 627 C C . ASP A 1 77 ? -1.182 -6.605 -26.922 1 95.62 77 ASP A C 1
ATOM 629 O O . ASP A 1 77 ? -0.788 -6.594 -28.094 1 95.62 77 ASP A O 1
ATOM 633 N N . ASN A 1 78 ? -0.479 -6.113 -25.984 1 95.56 78 ASN A N 1
ATOM 634 C CA . ASN A 1 78 ? 0.799 -5.457 -26.234 1 95.56 78 ASN A CA 1
ATOM 635 C C . ASN A 1 78 ? 1.956 -6.453 -26.203 1 95.56 78 ASN A C 1
ATOM 637 O O . ASN A 1 78 ? 3.104 -6.07 -25.969 1 95.56 78 ASN A O 1
ATOM 641 N N . ASN A 1 79 ? 1.699 -7.73 -26.234 1 96 79 ASN A N 1
ATOM 642 C CA . ASN A 1 79 ? 2.639 -8.844 -26.312 1 96 79 ASN A CA 1
ATOM 643 C C . ASN A 1 79 ? 3.297 -9.125 -24.969 1 96 79 ASN A C 1
ATOM 645 O O . ASN A 1 79 ? 4.207 -9.953 -24.875 1 96 79 ASN A O 1
ATOM 649 N N . SER A 1 80 ? 2.898 -8.438 -23.953 1 98.12 80 SER A N 1
ATOM 650 C CA . SER A 1 80 ? 3.332 -8.812 -22.625 1 98.12 80 SER A CA 1
ATOM 651 C C . SER A 1 80 ? 2.469 -9.93 -22.047 1 98.12 80 SER A C 1
ATOM 653 O O . SER A 1 80 ? 1.466 -10.32 -22.656 1 98.12 80 SER A O 1
ATOM 655 N N . LYS A 1 81 ? 2.943 -10.453 -20.906 1 98.56 81 LYS A N 1
ATOM 656 C CA . LYS A 1 81 ? 2.186 -11.508 -20.234 1 98.56 81 LYS A CA 1
ATOM 657 C C . LYS A 1 81 ? 2.094 -11.242 -18.734 1 98.56 81 LYS A C 1
ATOM 659 O O . LYS A 1 81 ? 2.959 -10.578 -18.156 1 98.56 81 LYS A O 1
ATOM 664 N N . ASN A 1 82 ? 1.034 -11.758 -18.188 1 98.69 82 ASN A N 1
ATOM 665 C CA . ASN A 1 82 ? 0.884 -11.828 -16.734 1 98.69 82 ASN A CA 1
ATOM 666 C C . ASN A 1 82 ? 1.139 -13.234 -16.219 1 98.69 82 ASN A C 1
ATOM 668 O O . ASN A 1 82 ? 0.649 -14.211 -16.781 1 98.69 82 ASN A O 1
ATOM 672 N N . TYR A 1 83 ? 1.857 -13.281 -15.102 1 98.38 83 TYR A N 1
ATOM 673 C CA . TYR A 1 83 ? 2.297 -14.594 -14.648 1 98.38 83 TYR A CA 1
ATOM 674 C C . TYR A 1 83 ? 1.842 -14.859 -13.219 1 98.38 83 TYR A C 1
ATOM 676 O O . TYR A 1 83 ? 1.892 -13.961 -12.367 1 98.38 83 TYR A O 1
ATOM 684 N N . GLY A 1 84 ? 1.354 -16.109 -12.961 1 97.75 84 GLY A N 1
ATOM 685 C CA . GLY A 1 84 ? 1.269 -16.672 -11.617 1 97.75 84 GLY A CA 1
ATOM 686 C C . GLY A 1 84 ? 0.023 -16.234 -10.867 1 97.75 84 GLY A C 1
ATOM 687 O O . GLY A 1 84 ? -0.915 -15.703 -11.469 1 97.75 84 GLY A O 1
ATOM 688 N N . LEU A 1 85 ? 0.088 -16.5 -9.578 1 98.12 85 LEU A N 1
ATOM 689 C CA . LEU A 1 85 ? -1.004 -16.328 -8.625 1 98.12 85 LEU A CA 1
ATOM 690 C C . LEU A 1 85 ? -1.489 -14.883 -8.625 1 98.12 85 LEU A C 1
ATOM 692 O O . LEU A 1 85 ? -2.695 -14.625 -8.656 1 98.12 85 LEU A O 1
ATOM 696 N N . PHE A 1 86 ? -0.573 -13.914 -8.742 1 98.75 86 PHE A N 1
ATOM 697 C CA . PHE A 1 86 ? -0.9 -12.5 -8.625 1 98.75 86 PHE A CA 1
ATOM 698 C C . PHE A 1 86 ? -0.93 -11.836 -9.992 1 98.75 86 PHE A C 1
ATOM 700 O O . PHE A 1 86 ? -1.145 -10.625 -10.102 1 98.75 86 PHE A O 1
ATOM 707 N N . GLN A 1 87 ? -0.635 -12.586 -10.969 1 98.62 87 GLN A N 1
ATOM 708 C CA . GLN A 1 87 ? -0.686 -12.078 -12.336 1 98.62 87 GLN A CA 1
ATOM 709 C C . GLN A 1 87 ? 0.178 -10.828 -12.492 1 98.62 87 GLN A C 1
ATOM 711 O O . GLN A 1 87 ? -0.321 -9.766 -12.875 1 98.62 87 GLN A O 1
ATOM 716 N N . ILE A 1 88 ? 1.461 -11.039 -12.352 1 98.56 88 ILE A N 1
ATOM 717 C CA . ILE A 1 88 ? 2.461 -9.977 -12.453 1 98.56 88 ILE A CA 1
ATOM 718 C C . ILE A 1 88 ? 2.906 -9.82 -13.906 1 98.56 88 ILE A C 1
ATOM 720 O O . ILE A 1 88 ? 3.219 -10.812 -14.578 1 98.56 88 ILE A O 1
ATOM 724 N N . ASN A 1 89 ? 2.959 -8.633 -14.344 1 98.44 89 ASN A N 1
ATOM 725 C CA . ASN A 1 89 ? 3.152 -8.359 -15.758 1 98.44 89 ASN A CA 1
ATOM 726 C C . ASN A 1 89 ? 4.633 -8.359 -16.141 1 98.44 89 ASN A C 1
ATOM 728 O O . ASN A 1 89 ? 5.465 -7.836 -15.391 1 98.44 89 ASN A O 1
ATOM 732 N N . SER A 1 90 ? 4.973 -8.805 -17.25 1 98.5 90 SER A N 1
ATOM 733 C CA . SER A 1 90 ? 6.34 -8.992 -17.719 1 98.5 90 SER A CA 1
ATOM 734 C C . SER A 1 90 ? 6.926 -7.691 -18.266 1 98.5 90 SER A C 1
ATOM 736 O O . SER A 1 90 ? 8.141 -7.59 -18.484 1 98.5 90 SER A O 1
ATOM 738 N N . LYS A 1 91 ? 6.113 -6.715 -18.516 1 97.69 91 LYS A N 1
ATOM 739 C CA . LYS A 1 91 ? 6.602 -5.473 -19.109 1 97.69 91 LYS A CA 1
ATOM 740 C C . LYS A 1 91 ? 7.613 -4.785 -18.203 1 97.69 91 LYS A C 1
ATOM 742 O O . LYS A 1 91 ? 8.68 -4.363 -18.656 1 97.69 91 LYS A O 1
ATOM 747 N N . ASP A 1 92 ? 7.297 -4.82 -16.891 1 96.81 92 ASP A N 1
ATOM 748 C CA . ASP A 1 92 ? 8.125 -4.004 -16.016 1 96.81 92 ASP A CA 1
ATOM 749 C C . ASP A 1 92 ? 8.734 -4.848 -14.891 1 96.81 92 ASP A C 1
ATOM 751 O O . ASP A 1 92 ? 9.812 -4.527 -14.391 1 96.81 92 ASP A O 1
ATOM 755 N N . TYR A 1 93 ? 8.211 -5.926 -14.594 1 98.25 93 TYR A N 1
ATOM 756 C CA . TYR A 1 93 ? 8.477 -6.426 -13.25 1 98.25 93 TYR A CA 1
ATOM 757 C C . TYR A 1 93 ? 9.305 -7.707 -13.305 1 98.25 93 TYR A C 1
ATOM 759 O O . TYR A 1 93 ? 9.984 -8.055 -12.336 1 98.25 93 TYR A O 1
ATOM 767 N N . CYS A 1 94 ? 9.32 -8.398 -14.359 1 98.5 94 CYS A N 1
ATOM 768 C CA . CYS A 1 94 ? 10.156 -9.586 -14.562 1 98.5 94 CYS A CA 1
ATOM 769 C C . CYS A 1 94 ? 10.664 -9.656 -15.992 1 98.5 94 CYS A C 1
ATOM 771 O O . CYS A 1 94 ? 10.336 -8.805 -16.828 1 98.5 94 CYS A O 1
ATOM 773 N N . ALA A 1 95 ? 11.57 -10.672 -16.25 1 98.31 95 ALA A N 1
ATOM 774 C CA . ALA A 1 95 ? 12.094 -10.867 -17.609 1 98.31 95 ALA A CA 1
ATOM 775 C C . ALA A 1 95 ? 11.938 -12.32 -18.047 1 98.31 95 ALA A C 1
ATOM 777 O O . ALA A 1 95 ? 12.148 -13.242 -17.25 1 98.31 95 ALA A O 1
ATOM 778 N N . GLU A 1 96 ? 11.57 -12.5 -19.281 1 97.56 96 GLU A N 1
ATOM 779 C CA . GLU A 1 96 ? 11.414 -13.844 -19.812 1 97.56 96 GLU A CA 1
ATOM 780 C C . GLU A 1 96 ? 12.766 -14.43 -20.219 1 97.56 96 GLU A C 1
ATOM 782 O O . GLU A 1 96 ? 13.547 -13.789 -20.922 1 97.56 96 GLU A O 1
ATOM 787 N N . GLY A 1 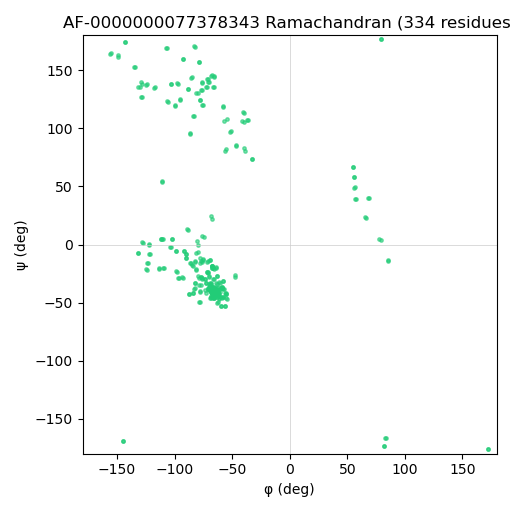97 ? 13.039 -15.625 -19.781 1 97.06 97 GLY A N 1
ATOM 788 C CA . GLY A 1 97 ? 14.227 -16.359 -20.172 1 97.06 97 GLY A CA 1
ATOM 789 C C . GLY A 1 97 ? 15.445 -16.031 -19.328 1 97.06 97 GLY A C 1
ATOM 790 O O . GLY A 1 97 ? 16.453 -16.719 -19.375 1 97.06 97 GLY A O 1
ATOM 791 N N . ARG A 1 98 ? 15.344 -14.945 -18.562 1 97.88 98 ARG A N 1
ATOM 792 C CA . ARG A 1 98 ? 16.453 -14.492 -17.719 1 97.88 98 ARG A CA 1
ATOM 793 C C . ARG A 1 98 ? 15.945 -13.656 -16.547 1 97.88 98 ARG A C 1
ATOM 795 O O . ARG A 1 98 ? 14.789 -13.227 -16.547 1 97.88 98 ARG A O 1
ATOM 802 N N . LYS A 1 99 ? 16.828 -13.477 -15.539 1 98 99 LYS A N 1
ATOM 803 C CA . LYS A 1 99 ? 16.484 -12.586 -14.438 1 98 99 LYS A CA 1
ATOM 804 C C . LYS A 1 99 ? 16.469 -11.125 -14.891 1 98 99 LYS A C 1
ATOM 806 O O . LYS A 1 99 ? 17.312 -10.711 -15.68 1 98 99 LYS A O 1
ATOM 811 N N . GLY A 1 100 ? 15.445 -10.359 -14.375 1 98 100 GLY A N 1
ATOM 812 C CA . GLY A 1 100 ? 15.359 -8.953 -14.719 1 98 100 GLY A CA 1
ATOM 813 C C . GLY A 1 100 ? 14.086 -8.289 -14.227 1 98 100 GLY A C 1
ATOM 814 O O . GLY A 1 100 ? 13.336 -8.883 -13.445 1 98 100 GLY A O 1
ATOM 815 N N . GLY A 1 101 ? 13.945 -6.992 -14.625 1 97.88 101 GLY A N 1
ATOM 816 C CA . GLY A 1 101 ? 12.781 -6.23 -14.203 1 97.88 101 GLY A CA 1
ATOM 817 C C . GLY A 1 101 ? 12.914 -5.656 -12.805 1 97.88 101 GLY A C 1
ATOM 818 O O . GLY A 1 101 ? 13.961 -5.809 -12.164 1 97.88 101 GLY A O 1
ATOM 819 N N . LEU A 1 102 ? 11.859 -5.098 -12.359 1 97.19 102 LEU A N 1
ATOM 820 C CA . LEU A 1 102 ? 11.891 -4.402 -11.078 1 97.19 102 LEU A CA 1
ATOM 821 C C . LEU A 1 102 ? 11.984 -5.395 -9.922 1 97.19 102 LEU A C 1
ATOM 823 O O . LEU A 1 102 ? 12.492 -5.059 -8.852 1 97.19 102 LEU A O 1
ATOM 827 N N . CYS A 1 103 ? 11.555 -6.598 -10.18 1 97.75 103 CYS A N 1
ATOM 828 C CA . CYS A 1 103 ? 11.648 -7.609 -9.133 1 97.75 103 CYS A CA 1
ATOM 829 C C . CYS A 1 103 ? 12.867 -8.492 -9.32 1 97.75 103 CYS A C 1
ATOM 831 O O . CYS A 1 103 ? 13.102 -9.422 -8.547 1 97.75 103 CYS A O 1
ATOM 833 N N . ASN A 1 104 ? 13.555 -8.328 -10.367 1 97.69 104 ASN A N 1
ATOM 834 C CA . ASN A 1 104 ? 14.805 -9.023 -10.664 1 97.69 104 ASN A CA 1
ATOM 835 C C . ASN A 1 104 ? 14.625 -10.539 -10.617 1 97.69 104 ASN A C 1
ATOM 837 O O . ASN A 1 104 ? 15.375 -11.242 -9.93 1 97.69 104 ASN A O 1
ATOM 841 N N . MET A 1 105 ? 13.695 -11 -11.453 1 97.94 105 MET A N 1
ATOM 842 C CA . MET A 1 105 ? 13.438 -12.438 -11.5 1 97.94 105 MET A CA 1
ATOM 843 C C . MET A 1 105 ? 13 -12.867 -12.898 1 97.94 105 MET A C 1
ATOM 845 O O . MET A 1 105 ? 12.609 -12.031 -13.711 1 97.94 105 MET A O 1
ATOM 849 N N . LYS A 1 106 ? 13.117 -14.211 -13.078 1 98.25 106 LYS A N 1
ATOM 850 C CA . LYS A 1 106 ? 12.586 -14.797 -14.305 1 98.25 106 LYS A CA 1
ATOM 851 C C . LYS A 1 106 ? 11.062 -14.914 -14.242 1 98.25 106 LYS A C 1
ATOM 853 O O . LYS A 1 106 ? 10.516 -15.383 -13.25 1 98.25 106 LYS A O 1
ATOM 858 N N . CYS A 1 107 ? 10.414 -14.484 -15.305 1 98.56 107 CYS A N 1
ATOM 859 C CA . CYS A 1 107 ? 8.961 -14.5 -15.312 1 98.56 107 CYS A CA 1
ATOM 860 C C . CYS A 1 107 ? 8.43 -15.914 -15.094 1 98.56 107 CYS A C 1
ATOM 862 O O . CYS A 1 107 ? 7.434 -16.094 -14.391 1 98.56 107 CYS A O 1
ATOM 864 N N . GLU A 1 108 ? 9.047 -16.922 -15.609 1 97.38 108 GLU A N 1
ATOM 865 C CA . GLU A 1 108 ? 8.609 -18.312 -15.516 1 97.38 108 GLU A CA 1
ATOM 866 C C . GLU A 1 108 ? 8.625 -18.812 -14.07 1 97.38 108 GLU A C 1
ATOM 868 O O . GLU A 1 108 ? 7.887 -19.734 -13.719 1 97.38 108 GLU A O 1
ATOM 873 N N . ASP A 1 109 ? 9.367 -18.125 -13.25 1 96.94 109 ASP A N 1
ATOM 874 C CA . ASP A 1 109 ? 9.438 -18.516 -11.844 1 96.94 109 ASP A CA 1
ATOM 875 C C . ASP A 1 109 ? 8.172 -18.109 -11.102 1 96.94 109 ASP A C 1
ATOM 877 O O . ASP A 1 109 ? 7.914 -18.594 -9.992 1 96.94 109 ASP A O 1
ATOM 881 N N . LEU A 1 110 ? 7.387 -17.328 -11.672 1 97.5 110 LEU A N 1
ATOM 882 C CA . LEU A 1 110 ? 6.145 -16.859 -11.062 1 97.5 110 LEU A CA 1
ATOM 883 C C . LEU A 1 110 ? 5.008 -17.844 -11.336 1 97.5 110 LEU A C 1
ATOM 885 O O . LEU A 1 110 ? 3.955 -17.766 -10.695 1 97.5 110 LEU A O 1
ATOM 889 N N . SER A 1 111 ? 5.227 -18.734 -12.305 1 95.69 111 SER A N 1
ATOM 890 C CA . SER A 1 111 ? 4.172 -19.656 -12.711 1 95.69 111 SER A CA 1
ATOM 891 C C . SER A 1 111 ? 4.492 -21.078 -12.305 1 95.69 111 SER A C 1
ATOM 893 O O . SER A 1 111 ? 4.508 -21.984 -13.148 1 95.69 111 SER A O 1
ATOM 895 N N . ASN A 1 112 ? 4.758 -21.281 -11.047 1 92.94 112 ASN A N 1
ATOM 896 C CA . ASN A 1 112 ? 4.957 -22.594 -10.438 1 92.94 112 ASN A CA 1
ATOM 897 C C . ASN A 1 112 ? 4.422 -22.641 -9.008 1 92.94 112 ASN A C 1
ATOM 899 O O . ASN A 1 112 ? 3.807 -21.688 -8.547 1 92.94 112 ASN A O 1
ATOM 903 N N . ASP A 1 113 ? 4.742 -23.703 -8.297 1 92 113 ASP A N 1
ATOM 904 C CA . ASP A 1 113 ? 4.055 -23.922 -7.027 1 92 113 ASP A CA 1
ATOM 905 C C . ASP A 1 113 ? 4.801 -23.25 -5.883 1 92 113 ASP A C 1
ATOM 907 O O . ASP A 1 113 ? 4.285 -23.156 -4.766 1 92 113 ASP A O 1
ATOM 911 N N . ASP A 1 114 ? 5.906 -22.781 -6.148 1 94.12 114 ASP A N 1
ATOM 912 C CA . ASP A 1 114 ? 6.598 -21.953 -5.16 1 94.12 114 ASP A CA 1
ATOM 913 C C . ASP A 1 114 ? 6.117 -20.5 -5.223 1 94.12 114 ASP A C 1
ATOM 915 O O . ASP A 1 114 ? 6.461 -19.766 -6.152 1 94.12 114 ASP A O 1
ATOM 919 N N . ILE A 1 115 ? 5.395 -20.078 -4.168 1 95.44 115 ILE A N 1
ATOM 920 C CA . ILE A 1 115 ? 4.77 -18.766 -4.273 1 95.44 115 ILE A CA 1
ATOM 921 C C . ILE A 1 115 ? 5.582 -17.734 -3.482 1 95.44 115 ILE A C 1
ATOM 923 O O . ILE A 1 115 ? 5.184 -16.578 -3.365 1 95.44 115 ILE A O 1
ATOM 927 N N . SER A 1 116 ? 6.715 -18.078 -2.918 1 95.25 116 SER A N 1
ATOM 928 C CA . SER A 1 116 ? 7.512 -17.172 -2.107 1 95.25 116 SER A CA 1
ATOM 929 C C . SER A 1 116 ? 7.969 -15.961 -2.922 1 95.25 116 SER A C 1
ATOM 931 O O . SER A 1 116 ? 7.879 -14.82 -2.459 1 95.25 116 SER A O 1
ATOM 933 N N . ASP A 1 117 ? 8.422 -16.219 -4.133 1 94.62 117 ASP A N 1
ATOM 934 C CA . ASP A 1 117 ? 8.875 -15.125 -4.988 1 94.62 117 ASP A CA 1
ATOM 935 C C . ASP A 1 117 ? 7.691 -14.312 -5.504 1 94.62 117 ASP A C 1
ATOM 937 O O . ASP A 1 117 ? 7.77 -13.086 -5.598 1 94.62 117 ASP A O 1
ATOM 941 N N . ASP A 1 118 ? 6.512 -14.938 -5.75 1 96.12 118 ASP A N 1
ATOM 942 C CA . ASP A 1 118 ? 5.285 -14.234 -6.105 1 96.12 118 ASP A CA 1
ATOM 943 C C . ASP A 1 118 ? 4.902 -13.219 -5.027 1 96.12 118 ASP A C 1
ATOM 945 O O . ASP A 1 118 ? 4.613 -12.062 -5.332 1 96.12 118 ASP A O 1
ATOM 949 N N . ILE A 1 119 ? 4.988 -13.656 -3.883 1 97.69 119 ILE A N 1
ATOM 950 C CA . ILE A 1 119 ? 4.535 -12.883 -2.734 1 97.69 119 ILE A CA 1
ATOM 951 C C . ILE A 1 119 ? 5.453 -11.68 -2.527 1 97.69 119 ILE A C 1
ATOM 953 O O . ILE A 1 119 ? 4.98 -10.555 -2.336 1 97.69 119 ILE A O 1
ATOM 957 N N . ALA A 1 120 ? 6.75 -11.922 -2.592 1 96.69 120 ALA A N 1
ATOM 958 C CA . ALA A 1 120 ? 7.695 -10.828 -2.418 1 96.69 120 ALA A CA 1
ATOM 959 C C . ALA A 1 120 ? 7.469 -9.734 -3.465 1 96.69 120 ALA A C 1
ATOM 961 O O . ALA A 1 120 ? 7.426 -8.547 -3.135 1 96.69 120 ALA A O 1
ATOM 962 N N . CYS A 1 121 ? 7.305 -10.109 -4.715 1 98.25 121 CYS A N 1
ATOM 963 C CA . CYS A 1 121 ? 7.094 -9.148 -5.793 1 98.25 121 CYS A CA 1
ATOM 964 C C . CYS A 1 121 ? 5.734 -8.469 -5.66 1 98.25 121 CYS A C 1
ATOM 966 O O . CYS A 1 121 ? 5.629 -7.25 -5.82 1 98.25 121 CYS A O 1
ATOM 968 N N . ALA A 1 122 ? 4.699 -9.195 -5.309 1 98.62 122 ALA A N 1
ATOM 969 C CA . ALA A 1 122 ? 3.354 -8.648 -5.148 1 98.62 122 ALA A CA 1
ATOM 970 C C . ALA A 1 122 ? 3.314 -7.602 -4.039 1 98.62 122 ALA A C 1
ATOM 972 O O . ALA A 1 122 ? 2.689 -6.551 -4.195 1 98.62 122 ALA A O 1
ATOM 973 N N . LYS A 1 123 ? 3.979 -7.879 -2.961 1 97.5 123 LYS A N 1
ATOM 974 C CA . LYS A 1 123 ? 4.047 -6.918 -1.863 1 97.5 123 LYS A CA 1
ATOM 975 C C . LYS A 1 123 ? 4.727 -5.625 -2.307 1 97.5 123 LYS A C 1
ATOM 977 O O . LYS A 1 123 ? 4.258 -4.531 -1.994 1 97.5 123 LYS A O 1
ATOM 982 N N . ALA A 1 124 ? 5.77 -5.738 -3.027 1 96.56 124 ALA A N 1
ATOM 983 C CA . ALA A 1 124 ? 6.492 -4.574 -3.529 1 96.56 124 ALA A CA 1
ATOM 984 C C . ALA A 1 124 ? 5.617 -3.746 -4.465 1 96.56 124 ALA A C 1
ATOM 986 O O . ALA A 1 124 ? 5.602 -2.516 -4.387 1 96.56 124 ALA A O 1
ATOM 987 N N . ILE A 1 125 ? 4.918 -4.402 -5.312 1 98.31 125 ILE A N 1
ATOM 988 C CA . ILE A 1 125 ? 4.023 -3.732 -6.246 1 98.31 125 ILE A CA 1
ATOM 989 C C . ILE A 1 125 ? 2.943 -2.975 -5.477 1 98.31 125 ILE A C 1
ATOM 991 O O . ILE A 1 125 ? 2.697 -1.796 -5.738 1 98.31 125 ILE A O 1
ATOM 995 N N . GLN A 1 126 ? 2.387 -3.656 -4.52 1 98.31 126 GLN A N 1
ATOM 996 C CA . GLN A 1 126 ? 1.321 -3.023 -3.746 1 98.31 126 GLN A CA 1
ATOM 997 C C . GLN A 1 126 ? 1.838 -1.801 -2.996 1 98.31 126 GLN A C 1
ATOM 999 O O . GLN A 1 126 ? 1.15 -0.78 -2.914 1 98.31 126 GLN A O 1
ATOM 1004 N N . GLN A 1 127 ? 3.008 -1.825 -2.502 1 96.56 127 GLN A N 1
ATOM 1005 C CA . GLN A 1 127 ? 3.594 -0.704 -1.775 1 96.56 127 GLN A CA 1
ATOM 1006 C C . GLN A 1 127 ? 3.836 0.486 -2.701 1 96.56 127 GLN A C 1
ATOM 1008 O O . GLN A 1 127 ? 3.551 1.629 -2.338 1 96.56 127 GLN A O 1
ATOM 1013 N N . ARG A 1 128 ? 4.215 0.21 -3.869 1 96.88 128 ARG A N 1
ATOM 1014 C CA . ARG A 1 128 ? 4.625 1.26 -4.797 1 96.88 128 ARG A CA 1
ATOM 1015 C C . ARG A 1 128 ? 3.428 1.808 -5.566 1 96.88 128 ARG A C 1
ATOM 1017 O O . ARG A 1 128 ? 3.291 3.021 -5.73 1 96.88 128 ARG A O 1
ATOM 1024 N N . GLU A 1 129 ? 2.531 0.874 -6.012 1 97.69 129 GLU A N 1
ATOM 1025 C CA . GLU A 1 129 ? 1.486 1.215 -6.973 1 97.69 129 GLU A CA 1
ATOM 1026 C C . GLU A 1 129 ? 0.108 1.205 -6.32 1 97.69 129 GLU A C 1
ATOM 1028 O O . GLU A 1 129 ? -0.849 1.757 -6.863 1 97.69 129 GLU A O 1
ATOM 1033 N N . GLY A 1 130 ? -0.01 0.52 -5.195 1 98.12 130 GLY A N 1
ATOM 1034 C CA . GLY A 1 130 ? -1.321 0.279 -4.617 1 98.12 130 GLY A CA 1
ATOM 1035 C C . GLY A 1 130 ? -2.078 -0.846 -5.297 1 98.12 130 GLY A C 1
ATOM 1036 O O . GLY A 1 130 ? -1.625 -1.38 -6.312 1 98.12 130 GLY A O 1
ATOM 1037 N N . PHE A 1 131 ? -3.223 -1.117 -4.754 1 98.62 131 PHE A N 1
ATOM 1038 C CA . PHE A 1 131 ? -4.055 -2.191 -5.285 1 98.62 131 PHE A CA 1
ATOM 1039 C C . PHE A 1 131 ? -4.574 -1.839 -6.672 1 98.62 131 PHE A C 1
ATOM 1041 O O . PHE A 1 131 ? -4.887 -2.727 -7.469 1 98.62 131 PHE A O 1
ATOM 1048 N N . LYS A 1 132 ? -4.535 -0.627 -6.988 1 97.62 132 LYS A N 1
ATOM 1049 C CA . LYS A 1 132 ? -5.094 -0.162 -8.25 1 97.62 132 LYS A CA 1
ATOM 1050 C C . LYS A 1 132 ? -4.266 -0.659 -9.438 1 97.62 132 LYS A C 1
ATOM 1052 O O . LYS A 1 132 ? -4.719 -0.613 -10.578 1 97.62 132 LYS A O 1
ATOM 1057 N N . TYR A 1 133 ? -3.117 -1.149 -9.188 1 98.06 133 TYR A N 1
ATOM 1058 C CA . TYR A 1 133 ? -2.283 -1.75 -10.227 1 98.06 133 TYR A CA 1
ATOM 1059 C C . TYR A 1 133 ? -3.006 -2.908 -10.906 1 98.06 133 TYR A C 1
ATOM 1061 O O . TYR A 1 133 ? -2.842 -3.131 -12.109 1 98.06 133 TYR A O 1
ATOM 1069 N N . TRP A 1 134 ? -3.84 -3.611 -10.203 1 98.56 134 TRP A N 1
ATOM 1070 C CA . TRP A 1 134 ? -4.516 -4.801 -10.703 1 98.56 134 TRP A CA 1
ATOM 1071 C C . TRP A 1 134 ? -5.898 -4.457 -11.242 1 98.56 134 TRP A C 1
ATOM 1073 O O . TRP A 1 134 ? -6.766 -3.994 -10.492 1 98.56 134 TRP A O 1
ATOM 1083 N N . LYS A 1 135 ? -6.148 -4.824 -12.508 1 97.5 135 LYS A N 1
ATOM 1084 C CA . LYS A 1 135 ? -7.41 -4.5 -13.156 1 97.5 135 LYS A CA 1
ATOM 1085 C C . LYS A 1 135 ? -8.57 -5.258 -12.516 1 97.5 135 LYS A C 1
ATOM 1087 O O . LYS A 1 135 ? -9.664 -4.711 -12.367 1 97.5 135 LYS A O 1
ATOM 1092 N N . GLY A 1 136 ? -8.305 -6.508 -12.227 1 98.12 136 GLY A N 1
ATOM 1093 C CA . GLY A 1 136 ? -9.344 -7.277 -11.562 1 98.12 136 GLY A CA 1
ATOM 1094 C C . GLY A 1 136 ? -9.758 -6.691 -10.227 1 98.12 136 GLY A C 1
ATOM 1095 O O . GLY A 1 136 ? -10.945 -6.676 -9.891 1 98.12 136 GLY A O 1
ATOM 1096 N N . TRP A 1 137 ? -8.836 -6.156 -9.477 1 98.5 137 TRP A N 1
ATOM 1097 C CA . TRP A 1 137 ? -9.164 -5.512 -8.211 1 98.5 137 TRP A CA 1
ATOM 1098 C C . TRP A 1 137 ? -9.992 -4.254 -8.445 1 98.5 137 TRP A C 1
ATOM 1100 O O . TRP A 1 137 ? -10.977 -4.016 -7.738 1 98.5 137 TRP A O 1
ATOM 1110 N N . ASN A 1 138 ? -9.594 -3.467 -9.438 1 97.88 138 ASN A N 1
ATOM 1111 C CA . ASN A 1 138 ? -10.305 -2.23 -9.75 1 97.88 138 ASN A CA 1
ATOM 1112 C C . ASN A 1 138 ? -11.773 -2.496 -10.086 1 97.88 138 ASN A C 1
ATOM 1114 O O . ASN A 1 138 ? -12.656 -1.746 -9.664 1 97.88 138 ASN A O 1
ATOM 1118 N N . ARG A 1 139 ? -11.953 -3.508 -10.719 1 97.75 139 ARG A N 1
ATOM 1119 C CA . ARG A 1 139 ? -13.289 -3.801 -11.242 1 97.75 139 ARG A CA 1
ATOM 1120 C C . ARG A 1 139 ? -14.172 -4.43 -10.172 1 97.75 139 ARG A C 1
ATOM 1122 O O . ARG A 1 139 ? -15.359 -4.117 -10.078 1 97.75 139 ARG A O 1
ATOM 1129 N N . TYR A 1 140 ? -13.562 -5.223 -9.281 1 98.56 140 TYR A N 1
ATOM 1130 C CA . TYR A 1 140 ? -14.438 -6.082 -8.492 1 98.56 140 TYR A CA 1
ATOM 1131 C C . TYR A 1 140 ? -14.234 -5.844 -7 1 98.56 140 TYR A C 1
ATOM 1133 O O . TYR A 1 140 ? -15.062 -6.246 -6.184 1 98.56 140 TYR A O 1
ATOM 1141 N N . CYS A 1 141 ? -13.102 -5.168 -6.605 1 98.56 141 CYS A N 1
ATOM 1142 C CA . CYS A 1 141 ? -12.734 -5.223 -5.195 1 98.56 141 CYS A CA 1
ATOM 1143 C C . CYS A 1 141 ? -12.656 -3.826 -4.59 1 98.56 141 CYS A C 1
ATOM 1145 O O . CYS A 1 141 ? -12.5 -3.676 -3.379 1 98.56 141 CYS A O 1
ATOM 1147 N N . ARG A 1 142 ? -12.75 -2.834 -5.387 1 96.62 142 ARG A N 1
ATOM 1148 C CA . ARG A 1 142 ? -12.555 -1.462 -4.938 1 96.62 142 ARG A CA 1
ATOM 1149 C C . ARG A 1 142 ? -13.602 -1.065 -3.904 1 96.62 142 ARG A C 1
ATOM 1151 O O . ARG A 1 142 ? -13.312 -0.331 -2.961 1 96.62 142 ARG A O 1
ATOM 1158 N N . ASN A 1 143 ? -14.844 -1.579 -4.207 1 95 143 ASN A N 1
ATOM 1159 C CA . ASN A 1 143 ? -15.938 -1.371 -3.266 1 95 143 ASN A CA 1
ATOM 1160 C C . ASN A 1 143 ? -15.844 -2.33 -2.082 1 95 143 ASN A C 1
ATOM 1162 O O . ASN A 1 143 ? -15.898 -3.549 -2.258 1 95 143 ASN A O 1
ATOM 1166 N N . THR A 1 144 ? -15.82 -1.749 -0.889 1 93.56 144 THR A N 1
ATOM 1167 C CA . THR A 1 144 ? -15.594 -2.545 0.312 1 93.56 144 THR A CA 1
ATOM 1168 C C . THR A 1 144 ? -16.719 -3.555 0.517 1 93.56 144 THR A C 1
ATOM 1170 O O . THR A 1 144 ? -16.5 -4.621 1.094 1 93.56 144 THR A O 1
ATOM 1173 N N . GLN A 1 145 ? -17.797 -3.236 0.043 1 95.94 145 GLN A N 1
ATOM 1174 C CA . GLN A 1 145 ? -18.953 -4.121 0.201 1 95.94 145 GLN A CA 1
ATOM 1175 C C . GLN A 1 145 ? -18.766 -5.414 -0.592 1 95.94 145 GLN A C 1
ATOM 1177 O O . GLN A 1 145 ? -19.438 -6.414 -0.329 1 95.94 145 GLN A O 1
ATOM 1182 N N . ASN A 1 146 ? -17.859 -5.355 -1.524 1 97.81 146 ASN A N 1
ATOM 1183 C CA . ASN A 1 146 ? -17.625 -6.516 -2.381 1 97.81 146 ASN A CA 1
ATOM 1184 C C . ASN A 1 146 ? -16.531 -7.414 -1.825 1 97.81 146 ASN A C 1
ATOM 1186 O O . ASN A 1 146 ? -16.297 -8.508 -2.342 1 97.81 146 ASN A O 1
ATOM 1190 N N . LEU A 1 147 ? -15.875 -7.008 -0.774 1 98.62 147 LEU A N 1
ATOM 1191 C CA . LEU A 1 147 ? -14.781 -7.785 -0.198 1 98.62 147 LEU A CA 1
ATOM 1192 C C . LEU A 1 147 ? -15.32 -8.969 0.603 1 98.62 147 LEU A C 1
ATOM 1194 O O . LEU A 1 147 ? -16.328 -8.844 1.297 1 98.62 147 LEU A O 1
ATOM 1198 N N . PRO A 1 148 ? -14.625 -10.109 0.452 1 98.62 148 PRO A N 1
ATOM 1199 C CA . PRO A 1 148 ? -15.078 -11.258 1.252 1 98.62 148 PRO A CA 1
ATOM 1200 C C . PRO A 1 148 ? -14.891 -11.031 2.752 1 98.62 148 PRO A C 1
ATOM 1202 O O . PRO A 1 148 ? -13.898 -10.43 3.172 1 98.62 148 PRO A O 1
ATOM 1205 N N . ASN A 1 149 ? -15.828 -11.555 3.529 1 98.25 149 ASN A N 1
ATOM 1206 C CA . ASN A 1 149 ? -15.703 -11.547 4.98 1 98.25 149 ASN A CA 1
ATOM 1207 C C . ASN A 1 149 ? -14.93 -12.766 5.48 1 98.25 149 ASN A C 1
ATOM 1209 O O . ASN A 1 149 ? -15.531 -13.797 5.789 1 98.25 149 ASN A O 1
ATOM 1213 N N . LEU A 1 150 ? -13.766 -12.57 5.656 1 98.69 150 LEU A N 1
ATOM 1214 C CA . LEU A 1 150 ? -12.891 -13.703 5.934 1 98.69 150 LEU A CA 1
ATOM 1215 C C . LEU A 1 150 ? -12.961 -14.102 7.406 1 98.69 150 LE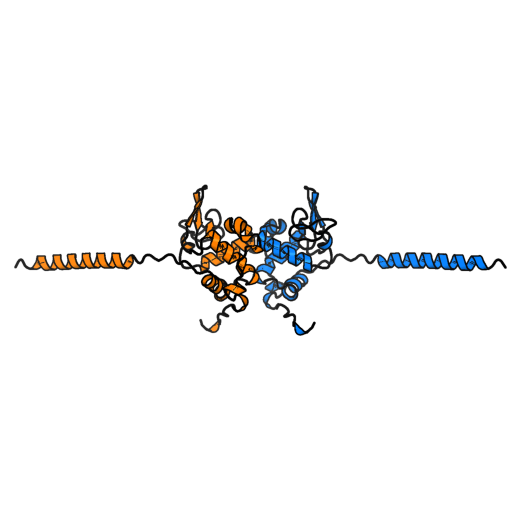U A C 1
ATOM 1217 O O . LEU A 1 150 ? -12.539 -15.195 7.781 1 98.69 150 LEU A O 1
ATOM 1221 N N . ASP A 1 151 ? -13.375 -13.195 8.18 1 98.12 151 ASP A N 1
ATOM 1222 C CA . ASP A 1 151 ? -13.539 -13.578 9.578 1 98.12 151 ASP A CA 1
ATOM 1223 C C . ASP A 1 151 ? -14.641 -14.625 9.742 1 98.12 151 ASP A C 1
ATOM 1225 O O . ASP A 1 151 ? -14.523 -15.547 10.547 1 98.12 151 ASP A O 1
ATOM 1229 N N . VAL A 1 152 ? -15.633 -14.43 8.938 1 98.06 152 VAL A N 1
ATOM 1230 C CA . VAL A 1 152 ? -16.781 -15.336 9 1 98.06 152 VAL A CA 1
ATOM 1231 C C . VAL A 1 152 ? -16.438 -16.641 8.281 1 98.06 152 VAL A C 1
ATOM 1233 O O . VAL A 1 152 ? -16.688 -17.734 8.812 1 98.06 152 VAL A O 1
ATOM 1236 N N . THR A 1 153 ? -15.781 -16.625 7.191 1 98.12 153 THR A N 1
ATOM 1237 C CA . THR A 1 153 ? -15.633 -17.812 6.367 1 98.12 153 THR A CA 1
ATOM 1238 C C . THR A 1 153 ? -14.359 -18.562 6.727 1 98.12 153 THR A C 1
ATOM 1240 O O . THR A 1 153 ? -14.297 -19.797 6.598 1 98.12 153 THR A O 1
ATOM 1243 N N . CYS A 1 154 ? -13.398 -17.781 7.195 1 98.5 154 CYS A N 1
ATOM 1244 C CA . CYS A 1 154 ? -12.094 -18.406 7.344 1 98.5 154 CYS A CA 1
ATOM 1245 C C . CYS A 1 154 ? -11.539 -18.203 8.75 1 98.5 154 CYS A C 1
ATOM 1247 O O . CYS A 1 154 ? -10.391 -18.547 9.031 1 98.5 154 CYS A O 1
ATOM 1249 N N . LYS A 1 155 ? -12.227 -17.562 9.648 1 97.94 155 LYS A N 1
ATOM 1250 C CA . LYS A 1 155 ? -11.789 -17.281 11.016 1 97.94 155 LYS A CA 1
ATOM 1251 C C . LYS A 1 155 ? -10.469 -16.516 11.016 1 97.94 155 LYS A C 1
ATOM 1253 O O . LYS A 1 155 ? -9.531 -16.891 11.711 1 97.94 155 LYS A O 1
ATOM 1258 N N . LEU A 1 156 ? -10.43 -15.5 10.266 1 97.88 156 LEU A N 1
ATOM 1259 C CA . LEU A 1 156 ? -9.234 -14.711 10.031 1 97.88 156 LEU A CA 1
ATOM 1260 C C . LEU A 1 156 ? -8.648 -14.195 11.344 1 97.88 156 LEU A C 1
ATOM 1262 O O . LEU A 1 156 ? -7.438 -14.25 11.555 1 97.88 156 LEU A O 1
ATOM 1266 N N . SER A 1 157 ? -9.383 -13.758 12.25 1 95.81 157 SER A N 1
ATOM 1267 C CA . SER A 1 157 ? -8.938 -13.109 13.484 1 95.81 157 SER A CA 1
ATOM 1268 C C . SER A 1 157 ? -8.195 -14.094 14.383 1 95.81 157 SER A C 1
ATOM 1270 O O . SER A 1 157 ? -7.383 -13.688 15.219 1 95.81 157 SER A O 1
ATOM 1272 N N . THR A 1 158 ? -8.398 -15.32 14.188 1 95.94 158 THR A N 1
ATOM 1273 C CA . THR A 1 158 ? -7.781 -16.312 15.062 1 95.94 158 THR A CA 1
ATOM 1274 C C . THR A 1 158 ? -6.422 -16.734 14.516 1 95.94 158 THR A C 1
ATOM 1276 O O . THR A 1 158 ? -5.656 -17.422 15.203 1 95.94 158 THR A O 1
ATOM 1279 N N . LEU A 1 159 ? -6.184 -16.359 13.359 1 95.94 159 LEU A N 1
ATOM 1280 C CA . LEU A 1 159 ? -4.91 -16.75 12.766 1 95.94 159 LEU A CA 1
ATOM 1281 C C . LEU A 1 159 ? -3.756 -15.977 13.391 1 95.94 159 LEU A C 1
ATOM 1283 O O . LEU A 1 159 ? -3.91 -14.805 13.742 1 95.94 159 LEU A O 1
ATOM 1287 N N . SER A 1 160 ? -2.613 -16.547 13.617 1 88.56 160 SER A N 1
ATOM 1288 C CA . SER A 1 160 ? -1.43 -15.914 14.18 1 88.56 160 SER A CA 1
ATOM 1289 C C . SER A 1 160 ? -0.192 -16.203 13.336 1 88.56 160 SER A C 1
ATOM 1291 O O . SER A 1 160 ? -0.068 -17.281 12.75 1 88.56 160 SER A O 1
ATOM 1293 N N . ALA A 1 161 ? 0.554 -15.109 13.148 1 76.56 161 ALA A N 1
ATOM 1294 C CA . ALA A 1 161 ? 1.796 -15.297 12.406 1 76.56 161 ALA A CA 1
ATOM 1295 C C . ALA A 1 161 ? 2.699 -16.312 13.086 1 76.56 161 ALA A C 1
ATOM 1297 O O . ALA A 1 161 ? 2.836 -16.312 14.312 1 76.56 161 ALA A O 1
ATOM 1298 N N . ALA A 1 162 ? 2.949 -17.391 12.344 1 64.88 162 ALA A N 1
ATOM 1299 C CA . ALA A 1 162 ? 3.832 -18.406 12.914 1 64.88 162 ALA A CA 1
ATOM 1300 C C . ALA A 1 162 ? 5.168 -17.797 13.336 1 64.88 162 ALA A C 1
ATOM 1302 O O . ALA A 1 162 ? 5.758 -17.016 12.586 1 64.88 162 ALA A O 1
ATOM 1303 N N . PHE A 1 163 ? 5.383 -17.672 14.648 1 54.22 163 PHE A N 1
ATOM 1304 C CA . PHE A 1 163 ? 6.711 -17.328 15.148 1 54.22 163 PHE A CA 1
ATOM 1305 C C . PHE A 1 163 ? 7.75 -18.328 14.664 1 54.22 163 PHE A C 1
ATOM 1307 O O . PHE A 1 163 ? 7.609 -19.531 14.898 1 54.22 163 PHE A O 1
ATOM 1314 N N . ARG A 1 164 ? 8.266 -18.25 13.469 1 46.69 164 ARG A N 1
ATOM 1315 C CA . ARG A 1 164 ? 9.383 -19.172 13.266 1 46.69 164 ARG A CA 1
ATOM 1316 C C . ARG A 1 164 ? 10.414 -19.031 14.375 1 46.69 164 ARG A C 1
ATOM 1318 O O . ARG A 1 164 ? 10.914 -17.938 14.641 1 46.69 164 ARG A O 1
ATOM 1325 N N . ASN A 1 165 ? 10.32 -19.891 15.336 1 38.78 165 ASN A N 1
ATOM 1326 C CA . ASN A 1 165 ? 11.414 -20.031 16.297 1 38.78 165 ASN A CA 1
ATOM 1327 C C . ASN A 1 165 ? 12.773 -19.984 15.602 1 38.78 165 ASN A C 1
ATOM 1329 O O . ASN A 1 165 ? 13.062 -20.812 14.734 1 38.78 165 ASN A O 1
ATOM 1333 N N . PRO A 1 166 ? 13.562 -18.922 15.695 1 38.97 166 PRO A N 1
ATOM 1334 C CA . PRO A 1 166 ? 14.914 -18.953 15.148 1 38.97 166 PRO A CA 1
ATOM 1335 C C . PRO A 1 166 ? 15.68 -20.219 15.547 1 38.97 166 PRO A C 1
ATOM 1337 O O . PRO A 1 166 ? 16.672 -20.562 14.914 1 38.97 166 PRO A O 1
ATOM 1340 N N . ASN A 1 167 ? 15.352 -20.781 16.672 1 34.97 167 ASN A N 1
ATOM 1341 C CA . ASN A 1 167 ? 16.203 -21.891 17.109 1 34.97 167 ASN A CA 1
ATOM 1342 C C . ASN A 1 167 ? 16 -23.125 16.25 1 34.97 167 ASN A C 1
ATOM 1344 O O . ASN A 1 167 ? 16.625 -24.156 16.484 1 34.97 167 ASN A O 1
ATOM 1348 N N . TYR A 1 168 ? 14.898 -23.312 15.586 1 33 168 TYR A N 1
ATOM 1349 C CA . TYR A 1 168 ? 14.82 -24.641 15.016 1 33 168 TYR A CA 1
ATOM 1350 C C . TYR A 1 168 ? 15.625 -24.734 13.727 1 33 168 TYR A C 1
ATOM 1352 O O . TYR A 1 168 ? 15.57 -25.75 13.023 1 33 168 TYR A O 1
ATOM 1360 N N . TYR A 1 169 ? 16.359 -23.719 13.234 1 27.11 169 TYR A N 1
ATOM 1361 C CA . TYR A 1 169 ? 17.312 -24.25 12.266 1 27.11 169 TYR A CA 1
ATOM 1362 C C . TYR A 1 169 ? 18.453 -24.984 12.969 1 27.11 169 TYR A C 1
ATOM 1364 O O . TYR A 1 169 ? 18.828 -24.641 14.094 1 27.11 169 TYR A O 1
ATOM 1372 N N . MET B 1 1 ? -25.125 67.875 41.344 1 33.81 1 MET B N 1
ATOM 1373 C CA . MET B 1 1 ? -24.906 66.438 41.531 1 33.81 1 MET B CA 1
ATOM 1374 C C . MET B 1 1 ? -24.484 65.812 40.25 1 33.81 1 MET B C 1
ATOM 1376 O O . MET B 1 1 ? -25.328 65.312 39.469 1 33.81 1 ME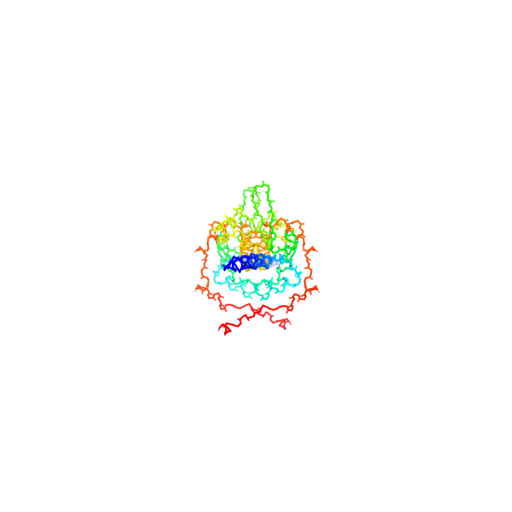T B O 1
ATOM 1380 N N . LEU B 1 2 ? -23.594 66.375 39.5 1 50.28 2 LEU B N 1
ATOM 1381 C CA . LEU B 1 2 ? -23.078 66.125 38.156 1 50.28 2 LEU B CA 1
ATOM 1382 C C . LEU B 1 2 ? -22.141 64.875 38.156 1 50.28 2 LEU B C 1
ATOM 1384 O O . LEU B 1 2 ? -21.438 64.688 37.188 1 50.28 2 LEU B O 1
ATOM 1388 N N . LEU B 1 3 ? -22.047 64.125 39.344 1 51.75 3 LEU B N 1
ATOM 1389 C CA . LEU B 1 3 ? -20.953 63.156 39.5 1 51.75 3 LEU B CA 1
ATOM 1390 C C . LEU B 1 3 ? -21.25 61.844 38.75 1 51.75 3 LEU B C 1
ATOM 1392 O O . LEU B 1 3 ? -20.469 60.906 38.844 1 51.75 3 LEU B O 1
ATOM 1396 N N . PRO B 1 4 ? -22.453 61.625 38.156 1 61.69 4 PRO B N 1
ATOM 1397 C CA . PRO B 1 4 ? -22.703 60.281 37.688 1 61.69 4 PRO B CA 1
ATOM 1398 C C . PRO B 1 4 ? -22 60 36.375 1 61.69 4 PRO B C 1
ATOM 1400 O O . PRO B 1 4 ? -21.781 58.812 36 1 61.69 4 PRO B O 1
ATOM 1403 N N . ASP B 1 5 ? -21.516 61 35.625 1 64.69 5 ASP B N 1
ATOM 1404 C CA . ASP B 1 5 ? -21.109 60.688 34.25 1 64.69 5 ASP B CA 1
ATOM 1405 C C . ASP B 1 5 ? -19.672 60.156 34.219 1 64.69 5 ASP B C 1
ATOM 1407 O O . ASP B 1 5 ? -19.297 59.438 33.281 1 64.69 5 ASP B O 1
ATOM 1411 N N . MET B 1 6 ? -18.875 60.375 35.312 1 64.5 6 MET B N 1
ATOM 1412 C CA . MET B 1 6 ? -17.484 59.938 35.25 1 64.5 6 MET B CA 1
ATOM 1413 C C . MET B 1 6 ? -17.344 58.438 35.5 1 64.5 6 MET B C 1
ATOM 1415 O O . MET B 1 6 ? -16.5 57.781 34.875 1 64.5 6 MET B O 1
ATOM 1419 N N . TRP B 1 7 ? -18.297 57.844 36.25 1 65.44 7 TRP B N 1
ATOM 1420 C CA . TRP B 1 7 ? -18.25 56.406 36.562 1 65.44 7 TRP B CA 1
ATOM 1421 C C . TRP B 1 7 ? -18.609 55.562 35.344 1 65.44 7 TRP B C 1
ATOM 1423 O O . TRP B 1 7 ? -17.984 54.531 35.094 1 65.44 7 TRP B O 1
ATOM 1433 N N . ASN B 1 8 ? -19.469 56.188 34.5 1 69.44 8 ASN B N 1
ATOM 1434 C CA . ASN B 1 8 ? -19.891 55.438 33.312 1 69.44 8 ASN B CA 1
ATOM 1435 C C . ASN B 1 8 ? -18.812 55.406 32.25 1 69.44 8 ASN B C 1
ATOM 1437 O O . ASN B 1 8 ? -18.594 54.406 31.594 1 69.44 8 ASN B O 1
ATOM 1441 N N . ARG B 1 9 ? -17.984 56.5 32.281 1 73.19 9 ARG B N 1
ATOM 1442 C CA . ARG B 1 9 ? -16.922 56.562 31.266 1 73.19 9 ARG B CA 1
ATOM 1443 C C . ARG B 1 9 ? -15.758 55.656 31.656 1 73.19 9 ARG B C 1
ATOM 1445 O O . ARG B 1 9 ? -15.156 55 30.797 1 73.19 9 ARG B O 1
ATOM 1452 N N . SER B 1 10 ? -15.484 55.562 33 1 73.44 10 SER B N 1
ATOM 1453 C CA . SER B 1 10 ? -14.414 54.688 33.469 1 73.44 10 SER B CA 1
ATOM 1454 C C . SER B 1 10 ? -14.766 53.219 33.25 1 73.44 10 SER B C 1
ATOM 1456 O O . SER B 1 10 ? -13.906 52.406 32.844 1 73.44 10 SER B O 1
ATOM 1458 N N . LYS B 1 11 ? -16.031 52.781 33.344 1 70.5 11 LYS B N 1
ATOM 1459 C CA . LYS B 1 11 ? -16.484 51.406 33.125 1 70.5 11 LYS B CA 1
ATOM 1460 C C . LYS B 1 11 ? -16.391 51.062 31.641 1 70.5 11 LYS B C 1
ATOM 1462 O O . LYS B 1 11 ? -15.984 49.938 31.281 1 70.5 11 LYS B O 1
ATOM 1467 N N . VAL B 1 12 ? -16.719 52.094 30.875 1 73.88 12 VAL B N 1
ATOM 1468 C CA . VAL B 1 12 ? -16.672 51.844 29.438 1 73.88 12 VAL B CA 1
ATOM 1469 C C . VAL B 1 12 ? -15.211 51.719 28.984 1 73.88 12 VAL B C 1
ATOM 1471 O O . VAL B 1 12 ? -14.891 50.844 28.172 1 73.88 12 VAL B O 1
ATOM 1474 N N . ARG B 1 13 ? -14.297 52.625 29.625 1 76.06 13 ARG B N 1
ATOM 1475 C CA . ARG B 1 13 ? -12.875 52.531 29.297 1 76.06 13 ARG B CA 1
ATOM 1476 C C . ARG B 1 13 ? -12.281 51.219 29.781 1 76.06 13 ARG B C 1
ATOM 1478 O O . ARG B 1 13 ? -11.5 50.594 29.062 1 76.06 13 ARG B O 1
ATOM 1485 N N . LEU B 1 14 ? -12.703 50.812 30.938 1 73.44 14 LEU B N 1
ATOM 1486 C CA . LEU B 1 14 ? -12.242 49.562 31.5 1 73.44 14 LEU B CA 1
ATOM 1487 C C . LEU B 1 14 ? -12.797 48.375 30.703 1 73.44 14 LEU B C 1
ATOM 1489 O O . LEU B 1 14 ? -12.078 47.406 30.453 1 73.44 14 LEU B O 1
ATOM 1493 N N . MET B 1 15 ? -14.023 48.469 30.281 1 73.06 15 MET B N 1
ATOM 1494 C CA . MET B 1 15 ? -14.609 47.406 29.484 1 73.06 15 MET B CA 1
ATOM 1495 C C . MET B 1 15 ? -13.961 47.344 28.109 1 73.06 15 MET B C 1
ATOM 1497 O O . MET B 1 15 ? -13.734 46.25 27.578 1 73.06 15 MET B O 1
ATOM 1501 N N . VAL B 1 16 ? -13.547 48.469 27.562 1 74.94 16 VAL B N 1
ATOM 1502 C CA . VAL B 1 16 ? -12.883 48.531 26.266 1 74.94 16 VAL B CA 1
ATOM 1503 C C . VAL B 1 16 ? -11.461 47.969 26.391 1 74.94 16 VAL B C 1
ATOM 1505 O O . VAL B 1 16 ? -11.008 47.188 25.562 1 74.94 16 VAL B O 1
ATOM 1508 N N . VAL B 1 17 ? -10.789 48.344 27.516 1 73.06 17 VAL B N 1
ATOM 1509 C CA . VAL B 1 17 ? -9.438 47.844 27.75 1 73.06 17 VAL B CA 1
ATOM 1510 C C . VAL B 1 17 ? -9.477 46.344 28.047 1 73.06 17 VAL B C 1
ATOM 1512 O O . VAL B 1 17 ? -8.641 45.594 27.547 1 73.06 17 VAL B O 1
ATOM 1515 N N . LEU B 1 18 ? -10.539 45.938 28.766 1 68.62 18 LEU B N 1
ATOM 1516 C CA . LEU B 1 18 ? -10.688 44.531 29.047 1 68.62 18 LEU B CA 1
ATOM 1517 C C . LEU B 1 18 ? -11.055 43.75 27.766 1 68.62 18 LEU B C 1
ATOM 1519 O O . LEU B 1 18 ? -10.555 42.656 27.547 1 68.62 18 LEU B O 1
ATOM 1523 N N . GLY B 1 19 ? -11.883 44.375 26.984 1 66.81 19 GLY B N 1
ATOM 1524 C CA . GLY B 1 19 ? -12.203 43.781 25.688 1 66.81 19 GLY B CA 1
ATOM 1525 C C . GLY B 1 19 ? -11.008 43.656 24.781 1 66.81 19 GLY B C 1
ATOM 1526 O O . GLY B 1 19 ? -10.812 42.625 24.125 1 66.81 19 GLY B O 1
ATOM 1527 N N . LEU B 1 20 ? -10.195 44.688 24.797 1 65.75 20 LEU B N 1
ATOM 1528 C CA . LEU B 1 20 ? -9 44.688 23.969 1 65.75 20 LEU B CA 1
ATOM 1529 C C . LEU B 1 20 ? -7.988 43.656 24.5 1 65.75 20 LEU B C 1
ATOM 1531 O O . LEU B 1 20 ? -7.312 43 23.703 1 65.75 20 LEU B O 1
ATOM 1535 N N . LEU B 1 21 ? -7.871 43.531 25.797 1 62.56 21 LEU B N 1
ATOM 1536 C CA . LEU B 1 21 ? -6.961 42.562 26.375 1 62.56 21 LEU B CA 1
ATOM 1537 C C . LEU B 1 21 ? -7.41 41.156 26.062 1 62.56 21 LEU B C 1
ATOM 1539 O O . LEU B 1 21 ? -6.586 40.281 25.75 1 62.56 21 LEU B O 1
ATOM 1543 N N . VAL B 1 22 ? -8.695 40.875 26.078 1 61.59 22 VAL B N 1
ATOM 1544 C CA . VAL B 1 22 ? -9.219 39.562 25.734 1 61.59 22 VAL B CA 1
ATOM 1545 C C . VAL B 1 22 ? -8.938 39.281 24.25 1 61.59 22 VAL B C 1
ATOM 1547 O O . VAL B 1 22 ? -8.578 38.156 23.891 1 61.59 22 VAL B O 1
ATOM 1550 N N . LEU B 1 23 ? -9.039 40.281 23.438 1 58.47 23 LEU B N 1
ATOM 1551 C CA . LEU B 1 23 ? -8.727 40.094 22.031 1 58.47 23 LEU B CA 1
ATOM 1552 C C . LEU B 1 23 ? -7.246 39.75 21.844 1 58.47 23 LEU B C 1
ATOM 1554 O O . LEU B 1 23 ? -6.887 38.938 20.984 1 58.47 23 LEU B O 1
ATOM 1558 N N . ILE B 1 24 ? -6.387 40.438 22.594 1 58.03 24 ILE B N 1
ATOM 1559 C CA . ILE B 1 24 ? -4.957 40.188 22.484 1 58.03 24 ILE B CA 1
ATOM 1560 C C . ILE B 1 24 ? -4.652 38.75 22.953 1 58.03 24 ILE B C 1
ATOM 1562 O O . ILE B 1 24 ? -3.832 38.062 22.359 1 58.03 24 ILE B O 1
ATOM 1566 N N . LEU B 1 25 ? -5.27 38.375 24.062 1 55.78 25 LEU B N 1
ATOM 1567 C CA . LEU B 1 25 ? -4.977 37.062 24.609 1 55.78 25 LEU B CA 1
ATOM 1568 C C . LEU B 1 25 ? -5.543 35.969 23.703 1 55.78 25 LEU B C 1
ATOM 1570 O O . LEU B 1 25 ? -5.031 34.844 23.688 1 55.78 25 LEU B O 1
ATOM 1574 N N . CYS B 1 26 ? -6.668 36.281 23.125 1 51.47 26 CYS B N 1
ATOM 1575 C CA . CYS B 1 26 ? -7.258 35.25 22.266 1 51.47 26 CYS B CA 1
ATOM 1576 C C . CYS B 1 26 ? -6.457 35.094 20.984 1 51.47 26 CYS B C 1
ATOM 1578 O O . CYS B 1 26 ? -6.781 34.25 20.141 1 51.47 26 CYS B O 1
ATOM 1580 N N . GLY B 1 27 ? -5.582 36.062 20.672 1 48.44 27 GLY B N 1
ATOM 1581 C CA . GLY B 1 27 ? -4.719 35.844 19.531 1 48.44 27 GLY B CA 1
ATOM 1582 C C . GLY B 1 27 ? -3.705 34.719 19.766 1 48.44 27 GLY B C 1
ATOM 1583 O O . GLY B 1 27 ? -2.498 34.969 19.656 1 48.44 27 GLY B O 1
ATOM 1584 N N . ALA B 1 28 ? -3.855 33.812 20.609 1 47.34 28 ALA B N 1
ATOM 1585 C CA . ALA B 1 28 ? -2.922 32.688 20.609 1 47.34 28 ALA B CA 1
ATOM 1586 C C . ALA B 1 28 ? -2.705 32.156 19.188 1 47.34 28 ALA B C 1
ATOM 1588 O O . ALA B 1 28 ? -3.656 31.734 18.531 1 47.34 28 ALA B O 1
ATOM 1589 N N . GLN B 1 29 ? -1.849 32.656 18.422 1 46.81 29 GLN B N 1
ATOM 1590 C CA . GLN B 1 29 ? -1.388 32.062 17.172 1 46.81 29 GLN B CA 1
ATOM 1591 C C . GLN B 1 29 ? -1.238 30.547 17.328 1 46.81 29 GLN B C 1
ATOM 1593 O O . GLN B 1 29 ? -0.54 30.078 18.219 1 46.81 29 GLN B O 1
ATOM 1598 N N . VAL B 1 30 ? -2.334 29.828 17.188 1 51.56 30 VAL B N 1
ATOM 1599 C CA . VAL B 1 30 ? -2.182 28.391 17.094 1 51.56 30 VAL B CA 1
ATOM 1600 C C . VAL B 1 30 ? -0.874 28.047 16.391 1 51.56 30 VAL B C 1
ATOM 1602 O O . VAL B 1 30 ? -0.689 28.391 15.211 1 51.56 30 VAL B O 1
ATOM 1605 N N . GLU B 1 31 ? 0.261 28.203 17 1 56.84 31 GLU B N 1
ATOM 1606 C CA . GLU B 1 31 ? 1.573 27.844 16.469 1 56.84 31 GLU B CA 1
ATOM 1607 C C . GLU B 1 31 ? 1.504 26.547 15.664 1 56.84 31 GLU B C 1
ATOM 1609 O O . GLU B 1 31 ? 0.88 25.578 16.094 1 56.84 31 GLU B O 1
ATOM 1614 N N . SER B 1 32 ? 1.604 26.641 14.32 1 70.94 32 SER B N 1
ATOM 1615 C CA . SER B 1 32 ? 1.795 25.5 13.43 1 70.94 32 SER B CA 1
ATOM 1616 C C . SER B 1 32 ? 2.76 24.484 14.031 1 70.94 32 SER B C 1
ATOM 1618 O O . SER B 1 32 ? 3.832 24.844 14.516 1 70.94 32 SER B O 1
ATOM 1620 N N . LYS B 1 33 ? 2.275 23.344 14.352 1 89.06 33 LYS B N 1
ATOM 1621 C CA . LYS B 1 33 ? 3.16 22.328 14.906 1 89.06 33 LYS B CA 1
ATOM 1622 C C . LYS B 1 33 ? 4.027 21.703 13.812 1 89.06 33 LYS B C 1
ATOM 1624 O O . LYS B 1 33 ? 3.518 21.297 12.766 1 89.06 33 LYS B O 1
ATOM 1629 N N . LYS B 1 34 ? 5.309 21.844 13.984 1 95.56 34 LYS B N 1
ATOM 1630 C CA . LYS B 1 34 ? 6.289 21.125 13.18 1 95.56 34 LYS B CA 1
ATOM 1631 C C . LYS B 1 34 ? 6.934 20 13.977 1 95.56 34 LYS B C 1
ATOM 1633 O O . LYS B 1 34 ? 7.543 20.234 15.023 1 95.56 34 LYS B O 1
ATOM 1638 N N . TYR B 1 35 ? 6.82 18.844 13.484 1 97.38 35 TYR B N 1
ATOM 1639 C CA . TYR B 1 35 ? 7.398 17.688 14.164 1 97.38 35 TYR B CA 1
ATOM 1640 C C . TYR B 1 35 ? 8.898 17.609 13.906 1 97.38 35 TYR B C 1
ATOM 1642 O O . TYR B 1 35 ? 9.398 18.156 12.93 1 97.38 35 TYR B O 1
ATOM 1650 N N . MET B 1 36 ? 9.477 16.922 14.836 1 98.06 36 MET B N 1
ATOM 1651 C CA . MET B 1 36 ? 10.797 16.375 14.547 1 98.06 36 MET B CA 1
ATOM 1652 C C . MET B 1 36 ? 10.695 14.961 13.992 1 98.06 36 MET B C 1
ATOM 1654 O O . MET B 1 36 ? 9.719 14.258 14.242 1 98.06 36 MET B O 1
ATOM 1658 N N . ARG B 1 37 ? 11.797 14.578 13.32 1 98.38 37 ARG B N 1
ATOM 1659 C CA . ARG B 1 37 ? 11.805 13.289 12.633 1 98.38 37 ARG B CA 1
ATOM 1660 C C . ARG B 1 37 ? 11.484 12.148 13.602 1 98.38 37 ARG B C 1
ATOM 1662 O O . ARG B 1 37 ? 10.562 11.367 13.359 1 98.38 37 ARG B O 1
ATOM 1669 N N . CYS B 1 38 ? 12.18 12.086 14.656 1 98.75 38 CYS B N 1
ATOM 1670 C CA . CYS B 1 38 ? 12.031 10.945 15.555 1 98.75 38 CYS B CA 1
ATOM 1671 C C . CYS B 1 38 ? 10.766 11.062 16.391 1 98.75 38 CYS B C 1
ATOM 1673 O O . CYS B 1 38 ? 10.164 10.047 16.75 1 98.75 38 CYS B O 1
ATOM 1675 N N . GLU B 1 39 ? 10.352 12.266 16.625 1 98.25 39 GLU B N 1
ATOM 1676 C CA . GLU B 1 39 ? 9.07 12.453 17.297 1 98.25 39 GLU B CA 1
ATOM 1677 C C . GLU B 1 39 ? 7.918 11.898 16.469 1 98.25 39 GLU B C 1
ATOM 1679 O O . GLU B 1 39 ? 7.086 11.141 16.969 1 98.25 39 GLU B O 1
ATOM 1684 N N . LEU B 1 40 ? 7.863 12.25 15.25 1 98.25 40 LEU B N 1
ATOM 1685 C CA . LEU B 1 40 ? 6.801 11.773 14.367 1 98.25 40 LEU B CA 1
ATOM 1686 C C . LEU B 1 40 ? 6.879 10.258 14.195 1 98.25 40 LEU B C 1
ATOM 1688 O O . LEU B 1 40 ? 5.855 9.578 14.211 1 98.25 40 LEU B O 1
ATOM 1692 N N . THR B 1 41 ? 8.094 9.758 14.047 1 98.5 41 THR B N 1
ATOM 1693 C CA . THR B 1 41 ? 8.289 8.312 13.93 1 98.5 41 THR B CA 1
ATOM 1694 C C . THR B 1 41 ? 7.648 7.586 15.109 1 98.5 41 THR B C 1
ATOM 1696 O O . THR B 1 41 ? 6.898 6.629 14.922 1 98.5 41 THR B O 1
ATOM 1699 N N . ARG B 1 42 ? 7.871 8.047 16.266 1 98.25 42 ARG B N 1
ATOM 1700 C CA . ARG B 1 42 ? 7.355 7.426 17.484 1 98.25 42 ARG B CA 1
ATOM 1701 C C . ARG B 1 42 ? 5.832 7.496 17.531 1 98.25 42 ARG B C 1
ATOM 1703 O O . ARG B 1 42 ? 5.168 6.496 17.812 1 98.25 42 ARG B O 1
ATOM 1710 N N . VAL B 1 43 ? 5.32 8.656 17.203 1 97.38 43 VAL B N 1
ATOM 1711 C CA . VAL B 1 43 ? 3.873 8.852 17.25 1 97.38 43 VAL B CA 1
ATOM 1712 C C 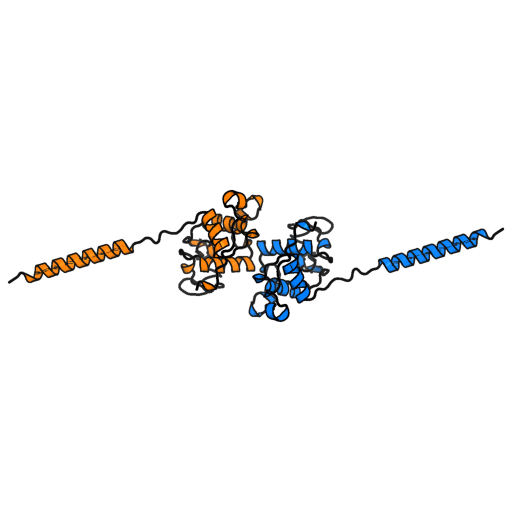. VAL B 1 43 ? 3.193 7.91 16.266 1 97.38 43 VAL B C 1
ATOM 1714 O O . VAL B 1 43 ? 2.193 7.266 16.594 1 97.38 43 VAL B O 1
ATOM 1717 N N . MET B 1 44 ? 3.736 7.773 15.102 1 97.81 44 MET B N 1
ATOM 1718 C CA . MET B 1 44 ? 3.121 6.965 14.055 1 97.81 44 MET B CA 1
ATOM 1719 C C . MET B 1 44 ? 3.156 5.484 14.422 1 97.81 44 MET B C 1
ATOM 1721 O O . MET B 1 44 ? 2.174 4.766 14.219 1 97.81 44 MET B O 1
ATOM 1725 N N . VAL B 1 45 ? 4.227 5.059 15.008 1 97.5 45 VAL B N 1
ATOM 1726 C CA . VAL B 1 45 ? 4.367 3.648 15.352 1 97.5 45 VAL B CA 1
ATOM 1727 C C . VAL B 1 45 ? 3.561 3.338 16.609 1 97.5 45 VAL B C 1
ATOM 1729 O O . VAL B 1 45 ? 2.732 2.424 16.609 1 97.5 45 VAL B O 1
ATOM 1732 N N . GLU B 1 46 ? 3.707 4.09 17.625 1 97.25 46 GLU B N 1
ATOM 1733 C CA . GLU B 1 46 ? 3.182 3.744 18.938 1 97.25 46 GLU B CA 1
ATOM 1734 C C . GLU B 1 46 ? 1.704 4.109 19.062 1 97.25 46 GLU B C 1
ATOM 1736 O O . GLU B 1 46 ? 0.921 3.365 19.656 1 97.25 46 GLU B O 1
ATOM 1741 N N . ASN B 1 47 ? 1.328 5.195 18.484 1 96.19 47 ASN B N 1
ATOM 1742 C CA . ASN B 1 47 ? -0.032 5.684 18.688 1 96.19 47 ASN B CA 1
ATOM 1743 C C . ASN B 1 47 ? -0.951 5.27 17.547 1 96.19 47 ASN B C 1
ATOM 1745 O O . ASN B 1 47 ? -2.15 5.07 17.75 1 96.19 47 ASN B O 1
ATOM 1749 N N . TYR B 1 48 ? -0.384 5.102 16.328 1 95.94 48 TYR B N 1
ATOM 1750 C CA . TYR B 1 48 ? -1.258 4.898 15.172 1 95.94 48 TYR B CA 1
ATOM 1751 C C . TYR B 1 48 ? -0.944 3.578 14.477 1 95.94 48 TYR B C 1
ATOM 1753 O O . TYR B 1 48 ? -1.495 3.285 13.414 1 95.94 48 TYR B O 1
ATOM 1761 N N . ARG B 1 49 ? -0.018 2.789 14.891 1 92.12 49 ARG B N 1
ATOM 1762 C CA . ARG B 1 49 ? 0.223 1.395 14.539 1 92.12 49 ARG B CA 1
ATOM 1763 C C . ARG B 1 49 ? 0.677 1.268 13.086 1 92.12 49 ARG B C 1
ATOM 1765 O O . ARG B 1 49 ? 0.251 0.355 12.375 1 92.12 49 ARG B O 1
ATOM 1772 N N . PHE B 1 50 ? 1.481 2.184 12.734 1 95.56 50 PHE B N 1
ATOM 1773 C CA . PHE B 1 50 ? 2.133 2.016 11.438 1 95.56 50 PHE B CA 1
ATOM 1774 C C . PHE B 1 50 ? 3.107 0.844 11.469 1 95.56 50 PHE B C 1
ATOM 1776 O O . PHE B 1 50 ? 3.752 0.595 12.492 1 95.56 50 PHE B O 1
ATOM 1783 N N . GLN B 1 51 ? 3.18 0.204 10.359 1 92.69 51 GLN B N 1
ATOM 1784 C CA . GLN B 1 51 ? 4.137 -0.89 10.242 1 92.69 51 GLN B CA 1
ATOM 1785 C C . GLN B 1 51 ? 5.566 -0.363 10.156 1 92.69 51 GLN B C 1
ATOM 1787 O O . GLN B 1 51 ? 5.871 0.491 9.312 1 92.69 51 GLN B O 1
ATOM 1792 N N . LYS B 1 52 ? 6.41 -0.979 10.883 1 95.38 52 LYS B N 1
ATOM 1793 C CA . LYS B 1 52 ? 7.805 -0.549 10.938 1 95.38 52 LYS B CA 1
ATOM 1794 C C . LYS B 1 52 ? 8.5 -0.744 9.594 1 95.38 52 LYS B C 1
ATOM 1796 O O . LYS B 1 52 ? 9.375 0.044 9.227 1 95.38 52 LYS B O 1
ATOM 1801 N N . THR B 1 53 ? 8.094 -1.709 8.836 1 92.5 53 THR B N 1
ATOM 1802 C CA . THR B 1 53 ? 8.75 -2.066 7.582 1 92.5 53 THR B CA 1
ATOM 1803 C C . THR B 1 53 ? 8.578 -0.96 6.547 1 92.5 53 THR B C 1
ATOM 1805 O O . THR B 1 53 ? 9.359 -0.857 5.602 1 92.5 53 THR B O 1
ATOM 1808 N N . LEU B 1 54 ? 7.598 -0.119 6.738 1 96.56 54 LEU B N 1
ATOM 1809 C CA . LEU B 1 54 ? 7.328 0.935 5.766 1 96.56 54 LEU B CA 1
ATOM 1810 C C . LEU B 1 54 ? 7.66 2.307 6.344 1 96.56 54 LEU B C 1
ATOM 1812 O O . LEU B 1 54 ? 7.477 3.326 5.676 1 96.56 54 LEU B O 1
ATOM 1816 N N . MET B 1 55 ? 8.188 2.371 7.484 1 98.25 55 MET B N 1
ATOM 1817 C CA . MET B 1 55 ? 8.273 3.637 8.211 1 98.25 55 MET B CA 1
ATOM 1818 C C . MET B 1 55 ? 9.25 4.586 7.523 1 98.25 55 MET B C 1
ATOM 1820 O O . MET B 1 55 ? 9.008 5.793 7.449 1 98.25 55 MET B O 1
ATOM 1824 N N . SER B 1 56 ? 10.312 4.078 6.988 1 98.69 56 SER B N 1
ATOM 1825 C CA . SER B 1 56 ? 11.281 4.938 6.305 1 98.69 56 SER B CA 1
ATOM 1826 C C . SER B 1 56 ? 10.656 5.602 5.082 1 98.69 56 SER B C 1
ATOM 1828 O O . SER B 1 56 ? 10.977 6.75 4.762 1 98.69 56 SER B O 1
ATOM 1830 N N . ASN B 1 57 ? 9.742 4.902 4.438 1 98.69 57 ASN B N 1
ATOM 1831 C CA . ASN B 1 57 ? 9.016 5.473 3.305 1 98.69 57 ASN B CA 1
ATOM 1832 C C . ASN B 1 57 ? 8.094 6.605 3.746 1 98.69 57 ASN B C 1
ATOM 1834 O O . ASN B 1 57 ? 8.086 7.676 3.139 1 98.69 57 ASN B O 1
ATOM 1838 N N . TRP B 1 58 ? 7.43 6.418 4.805 1 98.75 58 TRP B N 1
ATOM 1839 C CA . TRP B 1 58 ? 6.488 7.418 5.309 1 98.75 58 TRP B CA 1
ATOM 1840 C C . TRP B 1 58 ? 7.223 8.68 5.75 1 98.75 58 TRP B C 1
ATOM 1842 O O . TRP B 1 58 ? 6.805 9.789 5.422 1 98.75 58 TRP B O 1
ATOM 1852 N N . ILE B 1 59 ? 8.273 8.523 6.465 1 98.94 59 ILE B N 1
ATOM 1853 C CA . ILE B 1 59 ? 9.008 9.672 6.98 1 98.94 59 ILE B CA 1
ATOM 1854 C C . ILE B 1 59 ? 9.672 10.422 5.824 1 98.94 59 ILE B C 1
ATOM 1856 O O . ILE B 1 59 ? 9.617 11.648 5.758 1 98.94 59 ILE B O 1
ATOM 1860 N N . CYS B 1 60 ? 10.297 9.68 4.902 1 98.88 60 CYS B N 1
ATOM 1861 C CA . CYS B 1 60 ? 10.859 10.305 3.711 1 98.88 60 CYS B CA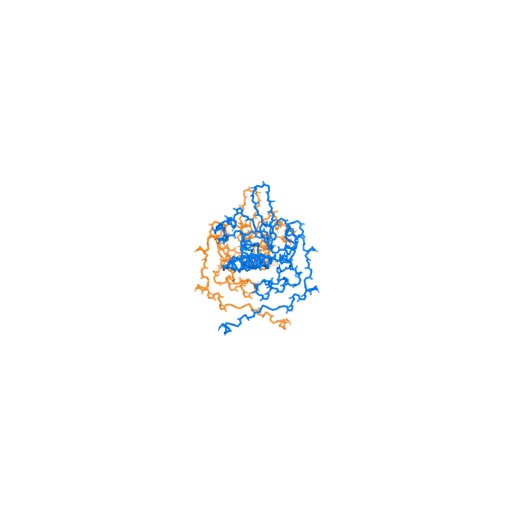 1
ATOM 1862 C C . CYS B 1 60 ? 9.805 11.094 2.955 1 98.88 60 CYS B C 1
ATOM 1864 O O . CYS B 1 60 ? 10.039 12.242 2.557 1 98.88 60 CYS B O 1
ATOM 1866 N N . LEU B 1 61 ? 8.641 10.508 2.844 1 98.88 61 LEU B N 1
ATOM 1867 C CA . LEU B 1 61 ? 7.52 11.141 2.158 1 98.88 61 LEU B CA 1
ATOM 1868 C C . LEU B 1 61 ? 7.152 12.469 2.822 1 98.88 61 LEU B C 1
ATOM 1870 O O . LEU B 1 61 ? 7.129 13.508 2.166 1 98.88 61 LEU B O 1
ATOM 1874 N N . VAL B 1 62 ? 6.93 12.469 4.082 1 98.81 62 VAL B N 1
ATOM 1875 C CA . VAL B 1 62 ? 6.438 13.648 4.797 1 98.81 62 VAL B CA 1
ATOM 1876 C C . VAL B 1 62 ? 7.512 14.734 4.809 1 98.81 62 VAL B C 1
ATOM 1878 O O . VAL B 1 62 ? 7.199 15.922 4.707 1 98.81 62 VAL B O 1
ATOM 1881 N N . GLU B 1 63 ? 8.727 14.383 4.914 1 98.81 63 GLU B N 1
ATOM 1882 C CA . GLU B 1 63 ? 9.82 15.344 4.883 1 98.81 63 GLU B CA 1
ATOM 1883 C C . GLU B 1 63 ? 9.852 16.109 3.562 1 98.81 63 GLU B C 1
ATOM 1885 O O . GLU B 1 63 ? 10.078 17.312 3.543 1 98.81 63 GLU B O 1
ATOM 1890 N N . HIS B 1 64 ? 9.484 15.492 2.555 1 98.75 64 HIS B N 1
ATOM 1891 C CA . HIS B 1 64 ? 9.609 16.125 1.248 1 98.75 64 HIS B CA 1
ATOM 1892 C C . HIS B 1 64 ? 8.289 16.75 0.803 1 98.75 64 HIS B C 1
ATOM 1894 O O . HIS B 1 64 ? 8.273 17.641 -0.056 1 98.75 64 HIS B O 1
ATOM 1900 N N . GLU B 1 65 ? 7.188 16.219 1.381 1 98.62 65 GLU B N 1
ATOM 1901 C CA . GLU B 1 65 ? 5.887 16.75 1.004 1 98.62 65 GLU B CA 1
ATOM 1902 C C . GLU B 1 65 ? 5.547 18 1.812 1 98.62 65 GLU B C 1
ATOM 1904 O O . GLU B 1 65 ? 5.078 19 1.259 1 98.62 65 GLU B O 1
ATOM 1909 N N . SER B 1 66 ? 5.852 17.984 3.166 1 98.38 66 SER B N 1
ATOM 1910 C CA . SER B 1 66 ? 5.359 19.062 4.016 1 98.38 66 SER B CA 1
ATOM 1911 C C . SER B 1 66 ? 6.473 19.625 4.902 1 98.38 66 SER B C 1
ATOM 1913 O O . SER B 1 66 ? 6.277 20.625 5.598 1 98.38 66 SER B O 1
ATOM 1915 N N . ASN B 1 67 ? 7.574 19.031 4.895 1 98.12 67 ASN B N 1
ATOM 1916 C CA . ASN B 1 67 ? 8.641 19.359 5.832 1 98.12 67 ASN B CA 1
ATOM 1917 C C . ASN B 1 67 ? 8.172 19.234 7.277 1 98.12 67 ASN B C 1
ATOM 1919 O O . ASN B 1 67 ? 8.445 20.094 8.109 1 98.12 67 ASN B O 1
ATOM 1923 N N . LEU B 1 68 ? 7.352 18.172 7.527 1 98 68 LEU B N 1
ATOM 1924 C CA . LEU B 1 68 ? 6.891 17.766 8.852 1 98 68 LEU B CA 1
ATOM 1925 C C . LEU B 1 68 ? 5.977 18.828 9.453 1 98 68 LEU B C 1
ATOM 1927 O O . LEU B 1 68 ? 5.828 18.906 10.672 1 98 68 LEU B O 1
ATOM 1931 N N . ASP B 1 69 ? 5.383 19.641 8.617 1 97.5 69 ASP B N 1
ATOM 1932 C CA . ASP B 1 69 ? 4.516 20.719 9.055 1 97.5 69 ASP B CA 1
ATOM 1933 C C . ASP B 1 69 ? 3.043 20.328 8.945 1 97.5 69 ASP B C 1
ATOM 1935 O O . ASP B 1 69 ? 2.518 20.156 7.844 1 97.5 69 ASP B O 1
ATOM 1939 N N . THR B 1 70 ? 2.322 20.328 10.062 1 97.31 70 THR B N 1
ATOM 1940 C CA . THR B 1 70 ? 0.95 19.844 10.125 1 97.31 70 THR B CA 1
ATOM 1941 C C . THR B 1 70 ? -0.018 20.859 9.539 1 97.31 70 THR B C 1
ATOM 1943 O O . THR B 1 70 ? -1.162 20.531 9.227 1 97.31 70 THR B O 1
ATOM 1946 N N . ASN B 1 71 ? 0.371 22.047 9.328 1 96.56 71 ASN B N 1
ATOM 1947 C CA . ASN B 1 71 ? -0.518 23.125 8.906 1 96.56 71 ASN B CA 1
ATOM 1948 C C . ASN B 1 71 ? -0.236 23.547 7.465 1 96.56 71 ASN B C 1
ATOM 1950 O O . ASN B 1 71 ? -0.846 24.484 6.961 1 96.56 71 ASN B O 1
ATOM 1954 N N . LYS B 1 72 ? 0.617 22.891 6.816 1 96.94 72 LYS B N 1
ATOM 1955 C CA . LYS B 1 72 ? 1.041 23.312 5.48 1 96.94 72 LYS B CA 1
ATOM 1956 C C . LYS B 1 72 ? -0.107 23.203 4.484 1 96.94 72 LYS B C 1
ATOM 1958 O O . LYS B 1 72 ? -0.846 22.219 4.48 1 96.94 72 LYS B O 1
ATOM 1963 N N . VAL B 1 73 ? -0.26 24.234 3.668 1 98.06 73 VAL B N 1
ATOM 1964 C CA . VAL B 1 73 ? -1.188 24.25 2.543 1 98.06 73 VAL B CA 1
ATOM 1965 C C . VAL B 1 73 ? -0.457 24.672 1.273 1 98.06 73 VAL B C 1
ATOM 1967 O O . VAL B 1 73 ? 0.246 25.688 1.271 1 98.06 73 VAL B O 1
ATOM 1970 N N . THR B 1 74 ? -0.568 23.875 0.23 1 98.19 74 THR B N 1
ATOM 1971 C CA . THR B 1 74 ? 0.047 24.188 -1.055 1 98.19 74 THR B CA 1
ATOM 1972 C C . THR B 1 74 ? -1.015 24.359 -2.137 1 98.19 74 THR B C 1
ATOM 1974 O O . THR B 1 74 ? -1.919 23.516 -2.258 1 98.19 74 THR B O 1
ATOM 1977 N N . ARG B 1 75 ? -0.93 25.344 -2.957 1 97.75 75 ARG B N 1
ATOM 1978 C CA . ARG B 1 75 ? -1.847 25.578 -4.066 1 97.75 75 ARG B CA 1
ATOM 1979 C C . ARG B 1 75 ? -1.271 25.047 -5.375 1 97.75 75 ARG B C 1
ATOM 1981 O O . ARG B 1 75 ? -0.084 25.234 -5.656 1 97.75 75 ARG B O 1
ATOM 1988 N N . ASN B 1 76 ? -2.113 24.438 -6.152 1 97.75 76 ASN B N 1
ATOM 1989 C CA . ASN B 1 76 ? -1.688 23.859 -7.426 1 97.75 76 ASN B CA 1
ATOM 1990 C C . ASN B 1 76 ? -2.197 24.688 -8.609 1 97.75 76 ASN B C 1
ATOM 1992 O O . ASN B 1 76 ? -3.096 25.516 -8.453 1 97.75 76 ASN B O 1
ATOM 1996 N N . ASP B 1 77 ? -1.687 24.391 -9.82 1 95.56 77 ASP B N 1
ATOM 1997 C CA . ASP B 1 77 ? -2.021 25.141 -11.031 1 95.56 77 ASP B CA 1
ATOM 1998 C C . ASP B 1 77 ? -3.467 24.875 -11.445 1 95.56 77 ASP B C 1
ATOM 2000 O O . ASP B 1 77 ? -4.098 25.734 -12.07 1 95.56 77 ASP B O 1
ATOM 2004 N N . ASN B 1 78 ? -3.99 23.766 -11.125 1 95.62 78 ASN B N 1
ATOM 2005 C CA . ASN B 1 78 ? -5.352 23.422 -11.508 1 95.62 78 ASN B CA 1
ATOM 2006 C C . ASN B 1 78 ? -6.367 23.906 -10.477 1 95.62 78 ASN B C 1
ATOM 2008 O O . ASN B 1 78 ? -7.477 23.359 -10.398 1 95.62 78 ASN B O 1
ATOM 2012 N N . ASN B 1 79 ? -5.988 24.734 -9.555 1 96 79 ASN B N 1
ATOM 2013 C CA . ASN B 1 79 ? -6.805 25.406 -8.547 1 96 79 ASN B CA 1
ATOM 2014 C C . ASN B 1 79 ? -7.133 24.469 -7.387 1 96 79 ASN B C 1
ATOM 2016 O O . ASN B 1 79 ? -7.902 24.828 -6.492 1 96 79 ASN B O 1
ATOM 2020 N N . SER B 1 80 ? -6.609 23.312 -7.402 1 98.12 80 SER B N 1
ATOM 2021 C CA . SER B 1 80 ? -6.707 22.453 -6.219 1 98.12 80 SER B CA 1
ATOM 2022 C C . SER B 1 80 ? -5.637 22.812 -5.195 1 98.12 80 SER B C 1
ATOM 2024 O O . SER B 1 80 ? -4.75 23.625 -5.469 1 98.12 80 SER B O 1
ATOM 2026 N N . LYS B 1 81 ? -5.805 22.203 -4.012 1 98.56 81 LYS B N 1
ATOM 2027 C CA . LYS B 1 81 ? -4.82 22.422 -2.957 1 98.56 81 LYS B CA 1
ATOM 2028 C C . LYS B 1 81 ? -4.441 21.109 -2.279 1 98.56 81 LYS B C 1
ATOM 2030 O O . LYS B 1 81 ? -5.227 20.156 -2.271 1 98.56 81 LYS B O 1
ATOM 2035 N N . ASN B 1 82 ? -3.244 21.109 -1.773 1 98.69 82 ASN B N 1
ATOM 2036 C CA . ASN B 1 82 ? -2.787 20.047 -0.885 1 98.69 82 ASN B CA 1
ATOM 2037 C C . ASN B 1 82 ? -2.783 20.5 0.573 1 98.69 82 ASN B C 1
ATOM 2039 O O . ASN B 1 82 ? -2.332 21.594 0.885 1 98.69 82 ASN B O 1
ATOM 2043 N N . TYR B 1 83 ? -3.244 19.594 1.422 1 98.38 83 TYR B N 1
ATOM 2044 C CA . TYR B 1 83 ? -3.443 20.016 2.803 1 98.38 83 TYR B CA 1
ATOM 2045 C C . TYR B 1 83 ? -2.674 19.125 3.766 1 98.38 83 TYR B C 1
ATOM 2047 O O . TYR B 1 83 ? -2.633 17.906 3.588 1 98.38 83 TYR B O 1
ATOM 2055 N N . GLY B 1 84 ? -2.029 19.75 4.793 1 97.69 84 GLY B N 1
ATOM 2056 C CA . GLY B 1 84 ? -1.608 19.078 6.008 1 97.69 84 GLY B CA 1
ATOM 2057 C C . GLY B 1 84 ? -0.283 18.359 5.859 1 97.69 84 GLY B C 1
ATOM 2058 O O . GLY B 1 84 ? 0.451 18.578 4.898 1 97.69 84 GLY B O 1
ATOM 2059 N N . LEU B 1 85 ? -0.043 17.516 6.863 1 98.12 85 LEU B N 1
ATOM 2060 C CA . LEU B 1 85 ? 1.2 16.781 7.066 1 98.12 85 LEU B CA 1
ATOM 2061 C C . LEU B 1 85 ? 1.527 15.922 5.848 1 98.12 85 LEU B C 1
ATOM 2063 O O . LEU B 1 85 ? 2.668 15.906 5.379 1 98.12 85 LEU B O 1
ATOM 2067 N N . PHE B 1 86 ? 0.51 15.312 5.227 1 98.75 86 PHE B N 1
ATOM 2068 C CA . PHE B 1 86 ? 0.709 14.367 4.133 1 98.75 86 PHE B CA 1
ATOM 2069 C C . PHE B 1 86 ? 0.385 15.016 2.791 1 98.75 86 PHE B C 1
ATOM 2071 O O . PHE B 1 86 ? 0.456 14.359 1.749 1 98.75 86 PHE B O 1
ATOM 2078 N N . GLN B 1 87 ? -0.029 16.203 2.846 1 98.62 87 GLN B N 1
ATOM 2079 C CA . GLN B 1 87 ? -0.316 16.953 1.625 1 98.62 87 GLN B CA 1
ATOM 2080 C C . GLN B 1 87 ? -1.314 16.203 0.746 1 98.62 87 GLN B C 1
ATOM 2082 O O . GLN B 1 87 ? -1.014 15.875 -0.404 1 98.62 87 GLN B O 1
ATOM 2087 N N . ILE B 1 88 ? -2.51 16.094 1.259 1 98.56 88 ILE B N 1
ATOM 2088 C CA . ILE B 1 88 ? -3.609 15.414 0.59 1 98.56 88 ILE B CA 1
ATOM 2089 C C . ILE B 1 88 ? -4.359 16.391 -0.308 1 98.56 88 ILE B C 1
ATOM 2091 O O . ILE B 1 88 ? -4.699 17.5 0.118 1 98.56 88 ILE B O 1
ATOM 2095 N N . ASN B 1 89 ? -4.629 15.977 -1.484 1 98.44 89 ASN B N 1
ATOM 2096 C CA . ASN B 1 89 ? -5.141 16.875 -2.51 1 98.44 89 ASN B CA 1
ATOM 2097 C C . ASN B 1 89 ? -6.66 17.016 -2.426 1 98.44 89 ASN B C 1
ATOM 2099 O O . ASN B 1 89 ? -7.367 16.031 -2.211 1 98.44 89 ASN B O 1
ATOM 2103 N N . SER B 1 90 ? -7.176 18.125 -2.666 1 98.5 90 SER B N 1
ATOM 2104 C CA . SER B 1 90 ? -8.586 18.469 -2.514 1 98.5 90 SER B CA 1
ATOM 2105 C C . SER B 1 90 ? -9.398 18.016 -3.719 1 98.5 90 SER B C 1
ATOM 2107 O O . SER B 1 90 ? -10.633 17.984 -3.674 1 98.5 90 SER B O 1
ATOM 2109 N N . LYS B 1 91 ? -8.758 17.688 -4.805 1 97.69 91 LYS B N 1
ATOM 2110 C CA . LYS B 1 91 ? -9.484 17.312 -6.02 1 97.69 91 LYS B CA 1
ATOM 2111 C C . LYS B 1 91 ? -10.352 16.078 -5.793 1 97.69 91 LYS B C 1
ATOM 2113 O O . LYS B 1 91 ? -11.523 16.062 -6.168 1 97.69 91 LYS B O 1
ATOM 2118 N N . ASP B 1 92 ? -9.766 15.125 -5.055 1 96.81 92 ASP B N 1
ATOM 2119 C CA . ASP B 1 92 ? -10.469 13.844 -4.988 1 96.81 92 ASP B CA 1
ATOM 2120 C C . ASP B 1 92 ? -10.742 13.445 -3.539 1 96.81 92 ASP B C 1
ATOM 2122 O O . ASP B 1 92 ? -11.719 12.75 -3.256 1 96.81 92 ASP B O 1
ATOM 2126 N N . TYR B 1 93 ? -10.047 13.945 -2.631 1 98.31 93 TYR B N 1
ATOM 2127 C CA . TYR B 1 93 ? -9.977 13.195 -1.383 1 98.31 93 TYR B CA 1
ATOM 2128 C C . TYR B 1 93 ? -10.664 13.953 -0.251 1 98.31 93 TYR B C 1
ATOM 2130 O O . TYR B 1 93 ? -11.086 13.359 0.738 1 98.31 93 TYR B O 1
ATOM 2138 N N . CYS B 1 94 ? -10.844 15.203 -0.348 1 98.5 94 CYS B N 1
ATOM 2139 C CA . CYS B 1 94 ? -11.578 16.016 0.619 1 98.5 94 CYS B CA 1
ATOM 2140 C C . CYS B 1 94 ? -12.367 17.109 -0.078 1 98.5 94 CYS B C 1
ATOM 2142 O O . CYS B 1 94 ? -12.305 17.25 -1.301 1 98.5 94 CYS B O 1
ATOM 2144 N N . ALA B 1 95 ? -13.203 17.859 0.738 1 98.31 95 ALA B N 1
ATOM 2145 C CA . ALA B 1 95 ? -13.977 18.969 0.191 1 98.31 95 ALA B CA 1
ATOM 2146 C C . ALA B 1 95 ? -13.766 20.234 1.013 1 98.31 95 ALA B C 1
ATOM 2148 O O . ALA B 1 95 ? -13.711 20.188 2.244 1 98.31 95 ALA B O 1
ATOM 2149 N N . GLU B 1 96 ? -13.633 21.328 0.336 1 97.56 96 GLU B N 1
ATOM 2150 C CA . GLU B 1 96 ? -13.461 22.609 1.02 1 97.56 96 GLU B CA 1
ATOM 2151 C C . GLU B 1 96 ? -14.797 23.141 1.52 1 97.56 96 GLU B C 1
ATOM 2153 O O . GLU B 1 96 ? -15.773 23.203 0.768 1 97.56 96 GLU B O 1
ATOM 2158 N N . GLY B 1 97 ? -14.852 23.531 2.766 1 97.06 97 GLY B N 1
ATOM 2159 C CA . GLY B 1 97 ? -16.016 24.172 3.352 1 97.06 97 GLY B CA 1
ATOM 2160 C C . GLY B 1 97 ? -17.047 23.188 3.861 1 97.06 97 GLY B C 1
ATOM 2161 O O . GLY B 1 97 ? -17.969 23.562 4.594 1 97.06 97 GLY B O 1
ATOM 2162 N N . ARG B 1 98 ? -16.906 21.953 3.465 1 97.88 98 ARG B N 1
ATOM 2163 C CA . ARG B 1 98 ? -17.859 20.906 3.859 1 97.88 98 ARG B CA 1
ATOM 2164 C C . ARG B 1 98 ? -17.203 19.531 3.803 1 97.88 98 ARG B C 1
ATOM 2166 O O . ARG B 1 98 ? -16.125 19.375 3.24 1 97.88 98 ARG B O 1
ATOM 2173 N N . LYS B 1 99 ? -17.875 18.531 4.441 1 98 99 LYS B N 1
ATOM 2174 C CA . LYS B 1 99 ? -17.406 17.156 4.34 1 98 99 LYS B CA 1
ATOM 2175 C C . LYS B 1 99 ? -17.641 16.609 2.938 1 98 99 LYS B C 1
ATOM 2177 O O . LYS B 1 99 ? -18.672 16.859 2.322 1 98 99 LYS B O 1
ATOM 2182 N N . GLY B 1 100 ? -16.594 15.828 2.455 1 98.06 100 GLY B N 1
ATOM 2183 C CA . GLY B 1 100 ? -16.734 15.227 1.139 1 98.06 100 GLY B CA 1
ATOM 2184 C C . GLY B 1 100 ? -15.453 14.555 0.659 1 98.06 100 GLY B C 1
ATOM 2185 O O . GLY B 1 100 ? -14.5 14.391 1.427 1 98.06 100 GLY B O 1
ATOM 2186 N N . GLY B 1 101 ? -15.531 14.055 -0.63 1 97.88 101 GLY B N 1
ATOM 2187 C CA . GLY B 1 101 ? -14.391 13.367 -1.211 1 97.88 101 GLY B CA 1
ATOM 2188 C C . GLY B 1 101 ? -14.289 11.914 -0.785 1 97.88 101 GLY B C 1
ATOM 2189 O O . GLY B 1 101 ? -15.156 11.414 -0.067 1 97.88 101 GLY B O 1
ATOM 2190 N N . LEU B 1 102 ? -13.227 11.336 -1.172 1 97.19 102 LEU B N 1
ATOM 2191 C CA . LEU B 1 102 ? -13.055 9.906 -0.936 1 97.19 102 LEU B CA 1
ATOM 2192 C C . LEU B 1 102 ? -12.805 9.625 0.542 1 97.19 102 LEU B C 1
ATOM 2194 O O . LEU B 1 102 ? -13.102 8.531 1.029 1 97.19 102 LEU B O 1
ATOM 2198 N N . CYS B 1 103 ? -12.312 10.617 1.232 1 97.75 103 CYS B N 1
ATOM 2199 C CA . CYS B 1 103 ? -12.078 10.422 2.66 1 97.75 103 CYS B CA 1
ATOM 2200 C C . CYS B 1 103 ? -13.219 11.008 3.484 1 97.75 103 CYS B C 1
ATOM 2202 O O . CYS B 1 103 ? -13.18 10.969 4.715 1 97.75 103 CYS B O 1
ATOM 2204 N N . ASN B 1 104 ? -14.125 11.648 2.867 1 97.69 104 ASN B N 1
ATOM 2205 C CA . ASN B 1 104 ? -15.328 12.188 3.494 1 97.69 104 ASN B CA 1
ATOM 2206 C C . ASN B 1 104 ? -14.992 13.117 4.652 1 97.69 104 ASN B C 1
ATOM 2208 O O . ASN B 1 104 ? -15.5 12.953 5.762 1 97.69 104 ASN B O 1
ATOM 2212 N N . MET B 1 105 ? -14.219 14.148 4.312 1 97.94 105 MET B N 1
ATOM 2213 C CA . MET B 1 105 ? -13.828 15.109 5.34 1 97.94 105 MET B CA 1
ATOM 2214 C C . MET B 1 105 ? -13.648 16.5 4.742 1 97.94 105 MET B C 1
ATOM 2216 O O . MET B 1 105 ? -13.523 16.641 3.525 1 97.94 105 MET B O 1
ATOM 2220 N N . LYS B 1 106 ? -13.68 17.469 5.695 1 98.25 106 LYS B N 1
ATOM 2221 C CA . LYS B 1 106 ? -13.359 18.828 5.301 1 98.25 106 LYS B CA 1
ATOM 2222 C C . LYS B 1 106 ? -11.859 19.016 5.113 1 98.25 106 LYS B C 1
ATOM 2224 O O . LYS B 1 106 ? -11.07 18.594 5.957 1 98.25 106 LYS B O 1
ATOM 2229 N N . CYS B 1 107 ? -11.492 19.641 4.016 1 98.56 107 CYS B N 1
ATOM 2230 C CA . CYS B 1 107 ? -10.078 19.797 3.721 1 98.56 107 CYS B CA 1
ATOM 2231 C C . CYS B 1 107 ? -9.367 20.562 4.832 1 98.56 107 CYS B C 1
ATOM 2233 O O . CYS B 1 107 ? -8.234 20.234 5.191 1 98.56 107 CYS B O 1
ATOM 2235 N N . GLU B 1 108 ? -9.977 21.531 5.434 1 97.38 108 GLU B N 1
ATOM 2236 C CA . GLU B 1 108 ? -9.391 22.375 6.469 1 97.38 108 GLU B CA 1
ATOM 2237 C C . GLU B 1 108 ? -9.055 21.562 7.719 1 97.38 108 GLU B C 1
ATOM 2239 O O . GLU B 1 108 ? -8.172 21.938 8.492 1 97.38 108 GLU B O 1
ATOM 2244 N N . ASP B 1 109 ? -9.68 20.438 7.84 1 96.94 109 ASP B N 1
ATOM 2245 C CA . ASP B 1 109 ? -9.422 19.594 9 1 96.94 109 ASP B CA 1
ATOM 2246 C C . ASP B 1 109 ? -8.07 18.891 8.867 1 96.94 109 ASP B C 1
ATOM 2248 O O . ASP B 1 109 ? -7.547 18.359 9.852 1 96.94 109 ASP B O 1
ATOM 2252 N N . LEU B 1 110 ? -7.504 18.906 7.758 1 97.56 110 LEU B N 1
ATOM 2253 C CA . LEU B 1 110 ? -6.215 18.281 7.508 1 97.56 110 LEU B CA 1
ATOM 2254 C C . LEU B 1 110 ? -5.066 19.219 7.863 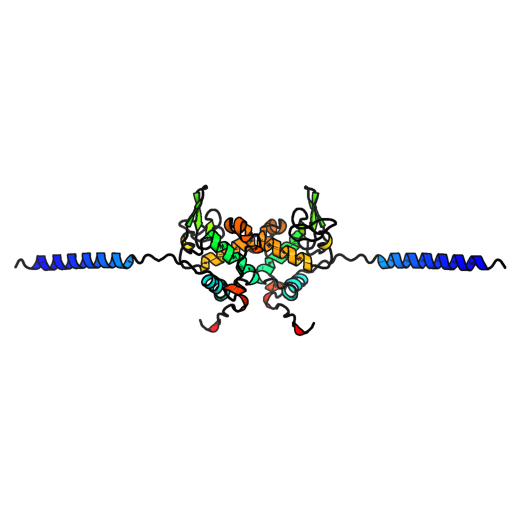1 97.56 110 LEU B C 1
ATOM 2256 O O . LEU B 1 110 ? -3.918 18.781 7.977 1 97.56 110 LEU B O 1
ATOM 2260 N N . SER B 1 111 ? -5.391 20.5 8.016 1 95.69 111 SER B N 1
ATOM 2261 C CA . SER B 1 111 ? -4.355 21.5 8.258 1 95.69 111 SER B CA 1
ATOM 2262 C C . SER B 1 111 ? -4.438 22.047 9.672 1 95.69 111 SER B C 1
ATOM 2264 O O . SER B 1 111 ? -4.527 23.266 9.867 1 95.69 111 SER B O 1
ATOM 2266 N N . ASN B 1 112 ? -4.418 21.172 10.656 1 93 112 ASN B N 1
ATOM 2267 C CA . ASN B 1 112 ? -4.355 21.516 12.07 1 93 112 ASN B CA 1
ATOM 2268 C C . ASN B 1 112 ? -3.531 20.5 12.852 1 93 112 ASN B C 1
ATOM 2270 O O . ASN B 1 112 ? -2.936 19.594 12.266 1 93 112 ASN B O 1
ATOM 2274 N N . ASP B 1 113 ? -3.59 20.578 14.164 1 92.06 113 ASP B N 1
ATOM 2275 C CA . ASP B 1 113 ? -2.635 19.797 14.953 1 92.06 113 ASP B CA 1
ATOM 2276 C C . ASP B 1 113 ? -3.184 18.406 15.273 1 92.06 113 ASP B C 1
ATOM 2278 O O . ASP B 1 113 ? -2.457 17.547 15.773 1 92.06 113 ASP B O 1
ATOM 2282 N N . ASP B 1 114 ? -4.359 18.203 14.984 1 94.19 114 ASP B N 1
ATOM 2283 C CA . ASP B 1 114 ? -4.906 16.859 15.078 1 94.19 114 ASP B CA 1
ATOM 2284 C C . ASP B 1 114 ? -4.594 16.047 13.82 1 94.19 114 ASP B C 1
ATOM 2286 O O . ASP B 1 114 ? -5.191 16.266 12.766 1 94.19 114 ASP B O 1
ATOM 2290 N N . ILE B 1 115 ? -3.715 15.039 13.969 1 95.38 115 ILE B N 1
ATOM 2291 C CA . ILE B 1 115 ? -3.258 14.359 12.758 1 95.38 115 ILE B CA 1
ATOM 2292 C C . ILE B 1 115 ? -3.982 13.023 12.609 1 95.38 115 ILE B C 1
ATOM 2294 O O . ILE B 1 115 ? -3.682 12.242 11.703 1 95.38 115 ILE B O 1
ATOM 2298 N N . SER B 1 116 ? -4.938 12.688 13.453 1 95.25 116 SER B N 1
ATOM 2299 C CA . SER B 1 116 ? -5.633 11.406 13.398 1 95.25 116 SER B CA 1
ATOM 2300 C C . SER B 1 116 ? -6.367 11.234 12.07 1 95.25 116 SER B C 1
ATOM 2302 O O . SER B 1 116 ? -6.297 10.172 11.445 1 95.25 116 SER B O 1
ATOM 2304 N N . ASP B 1 117 ? -7.043 12.289 11.641 1 94.5 117 ASP B N 1
ATOM 2305 C CA . ASP B 1 117 ? -7.77 12.219 10.375 1 94.5 117 ASP B CA 1
ATOM 2306 C C . ASP B 1 117 ? -6.809 12.227 9.188 1 94.5 117 ASP B C 1
ATOM 2308 O O . ASP B 1 117 ? -7.031 11.516 8.203 1 94.5 117 ASP B O 1
ATOM 2312 N N . ASP B 1 118 ? -5.648 12.922 9.281 1 96.12 118 ASP B N 1
ATOM 2313 C CA . ASP B 1 118 ? -4.602 12.883 8.266 1 96.12 118 ASP B CA 1
ATOM 2314 C C . ASP B 1 118 ? -4.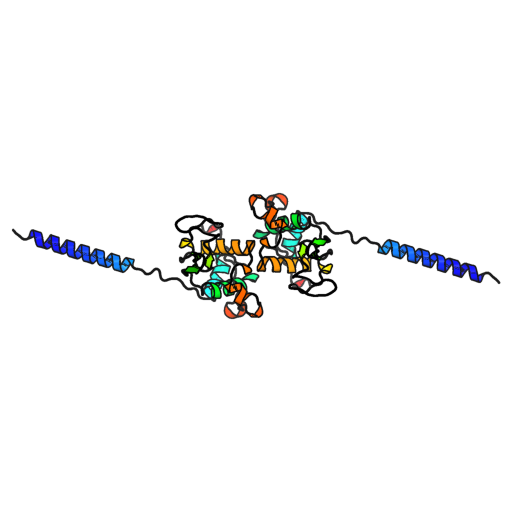105 11.453 8.047 1 96.12 118 ASP B C 1
ATOM 2316 O O . ASP B 1 118 ? -4.008 10.992 6.91 1 96.12 118 ASP B O 1
ATOM 2320 N N . ILE B 1 119 ? -3.908 10.836 9.094 1 97.75 119 ILE B N 1
ATOM 2321 C CA . ILE B 1 119 ? -3.303 9.508 9.094 1 97.75 119 ILE B CA 1
ATOM 2322 C C . ILE B 1 119 ? -4.273 8.508 8.477 1 97.75 119 ILE B C 1
ATOM 2324 O O . ILE B 1 119 ? -3.889 7.699 7.625 1 97.75 119 ILE B O 1
ATOM 2328 N N . ALA B 1 120 ? -5.52 8.578 8.891 1 96.69 120 ALA B N 1
ATOM 2329 C CA . ALA B 1 120 ? -6.512 7.656 8.344 1 96.69 120 ALA B CA 1
ATOM 2330 C C . ALA B 1 120 ? -6.625 7.809 6.832 1 96.69 120 ALA B C 1
ATOM 2332 O O . ALA B 1 120 ? -6.637 6.812 6.102 1 96.69 120 ALA B O 1
ATOM 2333 N N . CYS B 1 121 ? -6.691 9.023 6.332 1 98.25 121 CYS B N 1
ATOM 2334 C CA . CYS B 1 121 ? -6.809 9.273 4.898 1 98.25 121 CYS B CA 1
ATOM 2335 C C . CYS B 1 121 ? -5.527 8.883 4.172 1 98.25 121 CYS B C 1
ATOM 2337 O O . CYS B 1 121 ? -5.578 8.25 3.113 1 98.25 121 CYS B O 1
ATOM 2339 N N . ALA B 1 122 ? -4.367 9.172 4.73 1 98.62 122 ALA B N 1
ATOM 2340 C CA . ALA B 1 122 ? -3.08 8.836 4.121 1 98.62 122 ALA B CA 1
ATOM 2341 C C . ALA B 1 122 ? -2.916 7.328 3.967 1 98.62 122 ALA B C 1
ATOM 2343 O O . ALA B 1 122 ? -2.449 6.852 2.932 1 98.62 122 ALA B O 1
ATOM 2344 N N . LYS B 1 123 ? -3.305 6.605 4.973 1 97.5 123 LYS B N 1
ATOM 2345 C CA . LYS B 1 123 ? -3.238 5.148 4.898 1 97.5 123 LYS B CA 1
ATOM 2346 C C . LYS B 1 123 ? -4.125 4.609 3.777 1 97.5 123 LYS B C 1
ATOM 2348 O O . LYS B 1 123 ? -3.711 3.73 3.021 1 97.5 123 LYS B O 1
ATOM 2353 N N . ALA B 1 124 ? -5.277 5.141 3.654 1 96.56 124 ALA B N 1
ATOM 2354 C CA . ALA B 1 124 ? -6.203 4.723 2.605 1 96.56 124 ALA B CA 1
ATOM 2355 C C . ALA B 1 124 ? -5.629 5.02 1.221 1 96.56 124 ALA B C 1
ATOM 2357 O O . ALA B 1 124 ? -5.723 4.188 0.315 1 96.56 124 ALA B O 1
ATOM 2358 N N . ILE B 1 125 ? -5.07 6.152 1.077 1 98.31 125 ILE B N 1
ATOM 2359 C CA . ILE B 1 125 ? -4.461 6.547 -0.19 1 98.31 125 ILE B CA 1
ATOM 2360 C C . ILE B 1 125 ? -3.33 5.586 -0.541 1 98.31 125 ILE B C 1
ATOM 2362 O O . ILE B 1 125 ? -3.266 5.074 -1.66 1 98.31 125 ILE B O 1
ATOM 2366 N N . GLN B 1 126 ? -2.51 5.332 0.444 1 98.31 126 GLN B N 1
ATOM 2367 C CA . GLN B 1 126 ? -1.376 4.445 0.195 1 98.31 126 GLN B CA 1
ATOM 2368 C C . GLN B 1 126 ? -1.844 3.047 -0.193 1 98.31 126 GLN B C 1
ATOM 2370 O O . GLN B 1 126 ? -1.264 2.416 -1.079 1 98.31 126 GLN B O 1
ATOM 2375 N N . GLN B 1 127 ? -2.883 2.572 0.367 1 96.56 127 GLN B N 1
ATOM 2376 C CA . GLN B 1 127 ? -3.406 1.245 0.06 1 96.56 127 GLN B CA 1
ATOM 2377 C C . GLN B 1 127 ? -3.961 1.188 -1.361 1 96.56 127 GLN B C 1
ATOM 2379 O O . GLN B 1 127 ? -3.727 0.219 -2.086 1 96.56 127 GLN B O 1
ATOM 2384 N N . ARG B 1 128 ? -4.551 2.223 -1.768 1 96.94 128 ARG B N 1
ATOM 2385 C CA . ARG B 1 128 ? -5.25 2.24 -3.049 1 96.94 128 ARG B CA 1
ATOM 2386 C C . ARG B 1 128 ? -4.301 2.609 -4.184 1 96.94 128 ARG B C 1
ATOM 2388 O O . ARG B 1 128 ? -4.32 1.983 -5.246 1 96.94 128 ARG B O 1
ATOM 2395 N N . GLU B 1 129 ? -3.422 3.625 -3.926 1 97.75 129 GLU B N 1
ATOM 2396 C CA . GLU B 1 129 ? -2.643 4.258 -4.988 1 97.75 129 GLU B CA 1
ATOM 2397 C C . GLU B 1 129 ? -1.164 3.898 -4.875 1 97.75 129 GLU B C 1
ATOM 2399 O O . GLU B 1 129 ? -0.404 4.07 -5.832 1 97.75 129 GLU B O 1
ATOM 2404 N N . GLY B 1 130 ? -0.75 3.475 -3.689 1 98.19 130 GLY B N 1
ATOM 2405 C CA . GLY B 1 130 ? 0.672 3.311 -3.432 1 98.19 130 GLY B CA 1
ATOM 2406 C C . GLY B 1 130 ? 1.378 4.617 -3.125 1 98.19 130 GLY B C 1
ATOM 2407 O O . GLY B 1 130 ? 0.779 5.691 -3.223 1 98.19 130 GLY B O 1
ATOM 2408 N N . PHE B 1 131 ? 2.629 4.48 -2.83 1 98.62 131 PHE B N 1
ATOM 2409 C CA . PHE B 1 131 ? 3.434 5.645 -2.486 1 98.62 131 PHE B CA 1
ATOM 2410 C C . PHE B 1 131 ? 3.615 6.555 -3.695 1 98.62 131 PHE B C 1
ATOM 2412 O O . PHE B 1 131 ? 3.838 7.758 -3.547 1 98.62 131 PHE B O 1
ATOM 2419 N N . LYS B 1 132 ? 3.393 6.043 -4.816 1 97.56 132 LYS B N 1
ATOM 2420 C CA . LYS B 1 132 ? 3.633 6.793 -6.047 1 97.56 132 LYS B CA 1
ATOM 2421 C C . LYS B 1 132 ? 2.631 7.934 -6.203 1 97.56 132 LYS B C 1
ATOM 2423 O O . LYS B 1 132 ? 2.832 8.836 -7.012 1 97.56 132 LYS B O 1
ATOM 2428 N N . TYR B 1 133 ? 1.6 7.926 -5.441 1 98 133 TYR B N 1
ATOM 2429 C CA . TYR B 1 133 ? 0.632 9.016 -5.422 1 98 133 TYR B CA 1
ATOM 2430 C C . TYR B 1 133 ? 1.309 10.336 -5.082 1 98 133 TYR B C 1
ATOM 2432 O O . TYR B 1 133 ? 0.921 11.391 -5.594 1 98 133 TYR B O 1
ATOM 2440 N N . TRP B 1 134 ? 2.334 10.312 -4.297 1 98.56 134 TRP B N 1
ATOM 2441 C CA . TRP B 1 134 ? 3.008 11.516 -3.82 1 98.56 134 TRP B CA 1
ATOM 2442 C C . TRP B 1 134 ? 4.207 11.852 -4.699 1 98.56 134 TRP B C 1
ATOM 2444 O O . TRP B 1 134 ? 5.156 11.07 -4.793 1 98.56 134 TRP B O 1
ATOM 2454 N N . LYS B 1 135 ? 4.227 13.094 -5.223 1 97.5 135 LYS B N 1
ATOM 2455 C CA . LYS B 1 135 ? 5.285 13.516 -6.129 1 97.5 135 LYS B CA 1
ATOM 2456 C C . LYS B 1 135 ? 6.625 13.617 -5.402 1 97.5 135 LYS B C 1
ATOM 2458 O O . LYS B 1 135 ? 7.668 13.266 -5.961 1 97.5 135 LYS B O 1
ATOM 2463 N N . GLY B 1 136 ? 6.562 14.148 -4.207 1 98.12 136 GLY B N 1
ATOM 2464 C CA . GLY B 1 136 ? 7.789 14.227 -3.428 1 98.12 136 GLY B CA 1
ATOM 2465 C C . GLY B 1 136 ? 8.414 12.867 -3.166 1 98.12 136 GLY B C 1
ATOM 2466 O O . GLY B 1 136 ? 9.633 12.719 -3.232 1 98.12 136 GLY B O 1
ATOM 2467 N N . TRP B 1 137 ? 7.613 11.859 -2.93 1 98.56 137 TRP B N 1
ATOM 2468 C CA . TRP B 1 137 ? 8.133 10.508 -2.736 1 98.56 137 TRP B CA 1
ATOM 2469 C C . TRP B 1 137 ? 8.766 9.984 -4.02 1 98.56 137 TRP B C 1
ATOM 2471 O O . TRP B 1 137 ? 9.852 9.391 -3.99 1 98.56 137 TRP B O 1
ATOM 2481 N N . ASN B 1 138 ? 8.07 10.219 -5.129 1 97.88 138 ASN B N 1
ATOM 2482 C CA . ASN B 1 138 ? 8.562 9.742 -6.422 1 97.88 138 ASN B CA 1
ATOM 2483 C C . ASN B 1 138 ? 9.938 10.32 -6.734 1 97.88 138 ASN B C 1
ATOM 2485 O O . ASN B 1 138 ? 10.805 9.609 -7.258 1 97.88 138 ASN B O 1
ATOM 2489 N N . ARG B 1 139 ? 10.102 11.469 -6.375 1 97.69 139 ARG B N 1
ATOM 2490 C CA . ARG B 1 139 ? 11.32 12.188 -6.746 1 97.69 139 ARG B CA 1
ATOM 2491 C C . ARG B 1 139 ? 12.469 11.844 -5.809 1 97.69 139 ARG B C 1
ATOM 2493 O O . ARG B 1 139 ? 13.609 11.688 -6.246 1 97.69 139 ARG B O 1
ATOM 2500 N N . TYR B 1 140 ? 12.148 11.586 -4.535 1 98.56 140 TYR B N 1
ATOM 2501 C CA . TYR B 1 140 ? 13.25 11.609 -3.584 1 98.56 140 TYR B CA 1
ATOM 2502 C C . TYR B 1 140 ? 13.344 10.281 -2.832 1 98.56 140 TYR B C 1
ATOM 2504 O O . TYR B 1 140 ? 14.367 9.984 -2.207 1 98.56 140 TYR B O 1
ATOM 2512 N N . CYS B 1 141 ? 12.266 9.445 -2.877 1 98.56 141 CYS B N 1
ATOM 2513 C CA . CYS B 1 141 ? 12.211 8.352 -1.909 1 98.56 141 CYS B CA 1
ATOM 2514 C C . CYS B 1 141 ? 12.125 7.004 -2.613 1 98.56 141 CYS B C 1
ATOM 2516 O O . CYS B 1 141 ? 12.211 5.957 -1.969 1 98.56 141 CYS B O 1
ATOM 2518 N N . ARG B 1 142 ? 11.953 7.008 -3.875 1 96.62 142 ARG B N 1
ATOM 2519 C CA . ARG B 1 142 ? 11.719 5.777 -4.621 1 96.62 142 ARG B CA 1
ATOM 2520 C C . ARG B 1 142 ? 12.914 4.84 -4.527 1 96.62 142 ARG B C 1
ATOM 2522 O O . ARG B 1 142 ? 12.758 3.621 -4.461 1 96.62 142 ARG B O 1
ATOM 2529 N N . ASN B 1 143 ? 14.109 5.535 -4.59 1 95.06 143 ASN B N 1
ATOM 2530 C CA . ASN B 1 143 ? 15.344 4.785 -4.41 1 95.06 143 ASN B CA 1
ATOM 2531 C C . ASN B 1 143 ? 15.602 4.465 -2.941 1 95.06 143 ASN B C 1
ATOM 2533 O O . ASN B 1 143 ? 15.727 5.371 -2.115 1 95.06 143 ASN B O 1
ATOM 2537 N N . THR B 1 144 ? 15.773 3.174 -2.664 1 93.5 144 THR B N 1
ATOM 2538 C CA . THR B 1 144 ? 15.883 2.723 -1.281 1 93.5 144 THR B CA 1
ATOM 2539 C C . THR B 1 144 ? 17.125 3.311 -0.614 1 93.5 144 THR B C 1
ATOM 2541 O O . THR B 1 144 ? 17.141 3.516 0.602 1 93.5 144 THR B O 1
ATOM 2544 N N . GLN B 1 145 ? 18.047 3.58 -1.371 1 95.94 145 GLN B N 1
ATOM 2545 C CA . GLN B 1 145 ? 19.281 4.129 -0.831 1 95.94 145 GLN B CA 1
ATOM 2546 C C . GLN B 1 145 ? 19.062 5.531 -0.271 1 95.94 145 GLN B C 1
ATOM 2548 O O . GLN B 1 145 ? 19.875 6.023 0.52 1 95.94 145 GLN B O 1
ATOM 2553 N N . ASN B 1 146 ? 17.984 6.129 -0.69 1 97.81 146 ASN B N 1
ATOM 2554 C CA . ASN B 1 146 ? 17.703 7.492 -0.26 1 97.81 146 ASN B CA 1
ATOM 2555 C C . ASN B 1 146 ? 16.844 7.516 0.998 1 97.81 146 ASN B C 1
ATOM 2557 O O . ASN B 1 146 ? 16.609 8.578 1.585 1 97.81 146 ASN B O 1
ATOM 2561 N N . LEU B 1 147 ? 16.375 6.383 1.46 1 98.62 147 LEU B N 1
ATOM 2562 C CA . LEU B 1 147 ? 15.516 6.312 2.631 1 98.62 147 LEU B CA 1
ATOM 2563 C C . LEU B 1 147 ? 16.312 6.488 3.914 1 98.62 147 LEU B C 1
ATOM 2565 O O . LEU B 1 147 ? 17.438 5.977 4.023 1 98.62 147 LEU B O 1
ATOM 2569 N N . PRO B 1 148 ? 15.727 7.254 4.859 1 98.62 148 PRO B N 1
ATOM 2570 C CA . PRO B 1 148 ? 16.453 7.395 6.129 1 98.62 148 PRO B CA 1
ATOM 2571 C C . PRO B 1 148 ? 16.562 6.078 6.895 1 98.62 148 PRO B C 1
ATOM 2573 O O . PRO B 1 148 ? 15.617 5.277 6.887 1 98.62 148 PRO B O 1
ATOM 2576 N N . ASN B 1 149 ? 17.688 5.898 7.559 1 98.25 149 ASN B N 1
ATOM 2577 C CA . ASN B 1 149 ? 17.859 4.762 8.453 1 98.25 149 ASN B CA 1
ATOM 2578 C C . ASN B 1 149 ? 17.344 5.059 9.852 1 98.25 149 ASN B C 1
ATOM 2580 O O . ASN B 1 149 ? 18.094 5.527 10.711 1 98.25 149 ASN B O 1
ATOM 2584 N N . LEU B 1 150 ? 16.219 4.688 10.062 1 98.69 150 LEU B N 1
ATOM 2585 C CA . LEU B 1 150 ? 15.547 5.098 11.289 1 98.69 150 LEU B CA 1
ATOM 2586 C C . LEU B 1 150 ? 15.961 4.211 12.461 1 98.69 150 LEU B C 1
ATOM 2588 O O . LEU B 1 150 ? 15.734 4.566 13.617 1 98.69 150 LEU B O 1
ATOM 2592 N N . ASP B 1 151 ? 16.438 3.096 12.133 1 98.12 151 ASP B N 1
ATOM 2593 C CA . ASP B 1 151 ? 16.922 2.273 13.234 1 98.12 151 ASP B CA 1
ATOM 2594 C C . ASP B 1 151 ? 18.141 2.916 13.898 1 98.12 151 ASP B C 1
ATOM 2596 O O . ASP B 1 151 ? 18.297 2.859 15.125 1 98.12 151 ASP B O 1
ATOM 2600 N N . VAL B 1 152 ? 18.922 3.51 13.078 1 98.12 152 VAL B N 1
ATOM 2601 C CA . VAL B 1 152 ? 20.141 4.152 13.57 1 98.12 152 VAL B CA 1
ATOM 2602 C C . VAL B 1 152 ? 19.797 5.488 14.219 1 98.12 152 VAL B C 1
ATOM 2604 O O . VAL B 1 152 ? 20.25 5.785 15.328 1 98.12 152 VAL B O 1
ATOM 2607 N N . THR B 1 153 ? 18.906 6.25 13.68 1 98.12 153 THR B N 1
ATOM 2608 C CA . THR B 1 153 ? 18.719 7.621 14.141 1 98.12 153 THR B CA 1
ATOM 2609 C C . THR B 1 153 ? 17.625 7.691 15.203 1 98.12 153 THR B C 1
ATOM 2611 O O . THR B 1 153 ? 17.656 8.555 16.078 1 98.12 153 THR B O 1
ATOM 2614 N N . CYS B 1 154 ? 16.719 6.738 15.078 1 98.5 154 CYS B N 1
ATOM 2615 C CA . CYS B 1 154 ? 15.539 6.883 15.922 1 98.5 154 CYS B CA 1
ATOM 2616 C C . CYS B 1 154 ? 15.273 5.609 16.719 1 98.5 154 CYS B C 1
ATOM 2618 O O . CYS B 1 154 ? 14.25 5.492 17.391 1 98.5 154 CYS B O 1
ATOM 2620 N N . LYS B 1 155 ? 16.078 4.582 16.641 1 97.94 155 LYS B N 1
ATOM 2621 C CA . LYS B 1 155 ? 15.914 3.305 17.328 1 97.94 155 LYS B CA 1
ATOM 2622 C C . LYS B 1 155 ? 14.555 2.682 17 1 97.94 155 LYS B C 1
ATOM 2624 O O . LYS B 1 155 ? 13.828 2.287 17.922 1 97.94 155 LYS B O 1
ATOM 2629 N N . LEU B 1 156 ? 14.25 2.637 15.781 1 97.94 156 LEU B N 1
ATOM 2630 C CA . LEU B 1 156 ? 12.953 2.197 15.281 1 97.94 156 LEU B CA 1
ATOM 2631 C C . LEU B 1 156 ? 12.617 0.803 15.797 1 97.94 156 LEU B C 1
ATOM 2633 O O . LEU B 1 156 ? 11.484 0.55 16.219 1 97.94 156 LEU B O 1
ATOM 2637 N N . SER B 1 157 ? 13.477 -0.097 15.844 1 95.88 157 SER B N 1
ATOM 2638 C CA . SER B 1 157 ? 13.242 -1.498 16.188 1 95.88 157 SER B CA 1
ATOM 2639 C C . SER B 1 157 ? 12.805 -1.655 17.641 1 95.88 157 SER B C 1
ATOM 2641 O O . SER B 1 157 ? 12.148 -2.635 17.984 1 95.88 157 SER B O 1
ATOM 2643 N N . THR B 1 158 ? 13.094 -0.714 18.422 1 96 158 THR B N 1
ATOM 2644 C CA . THR B 1 158 ? 12.773 -0.825 19.844 1 96 158 THR B CA 1
ATOM 2645 C C . THR B 1 158 ? 11.383 -0.274 20.125 1 96 158 THR B C 1
ATOM 2647 O O . THR B 1 158 ? 10.844 -0.46 21.219 1 96 158 THR B O 1
ATOM 2650 N N . LEU B 1 159 ? 10.867 0.364 19.188 1 96.06 159 LEU B N 1
ATOM 2651 C CA . LEU B 1 159 ? 9.539 0.936 19.391 1 96.06 159 LEU B CA 1
ATOM 2652 C C . LEU B 1 159 ? 8.477 -0.155 19.422 1 96.06 159 LEU B C 1
ATOM 2654 O O . LEU B 1 159 ? 8.578 -1.146 18.688 1 96.06 159 LEU B O 1
ATOM 2658 N N . SER B 1 160 ? 7.461 -0.092 20.219 1 88.62 160 SER B N 1
ATOM 2659 C CA . SER B 1 160 ? 6.367 -1.053 20.312 1 88.62 160 SER B CA 1
ATOM 2660 C C . SER B 1 160 ? 5.012 -0.352 20.297 1 88.62 160 SER B C 1
ATOM 2662 O O . SER B 1 160 ? 4.875 0.762 20.812 1 88.62 160 SER B O 1
ATOM 2664 N N . ALA B 1 161 ? 4.16 -0.97 19.5 1 75 161 ALA B N 1
ATOM 2665 C CA . ALA B 1 161 ? 2.811 -0.409 19.453 1 75 161 ALA B CA 1
ATOM 2666 C C . ALA B 1 161 ? 2.184 -0.397 20.844 1 75 161 ALA B C 1
ATOM 2668 O O . ALA B 1 161 ? 2.305 -1.368 21.594 1 75 161 ALA B O 1
ATOM 2669 N N . ALA B 1 162 ? 1.856 0.824 21.312 1 65.12 162 ALA B N 1
ATOM 2670 C CA . ALA B 1 162 ? 1.229 0.922 22.641 1 65.12 162 ALA B CA 1
ATOM 2671 C C . ALA B 1 162 ? -0.051 0.094 22.688 1 65.12 162 ALA B C 1
ATOM 2673 O O . ALA B 1 162 ? -0.866 0.132 21.766 1 65.12 162 ALA B O 1
ATOM 2674 N N . PHE B 1 163 ? -0.018 -1.062 23.375 1 53.06 163 PHE B N 1
ATOM 2675 C CA . PHE B 1 163 ? -1.243 -1.793 23.672 1 53.06 163 PHE B CA 1
ATOM 2676 C C . PHE B 1 163 ? -2.242 -0.897 24.406 1 53.06 163 PHE B C 1
ATOM 2678 O O . PHE B 1 163 ? -1.933 -0.341 25.453 1 53.06 163 PHE B O 1
ATOM 2685 N N . ARG B 1 164 ? -3.006 -0.061 23.734 1 46.88 164 ARG B N 1
ATOM 2686 C CA . ARG B 1 164 ? -4.027 0.548 24.578 1 46.88 164 ARG B CA 1
ATOM 2687 C C . ARG B 1 164 ? -4.801 -0.514 25.359 1 46.88 164 ARG B C 1
ATOM 2689 O O . ARG B 1 164 ? -5.352 -1.442 24.766 1 46.88 164 ARG B O 1
ATOM 2696 N N . ASN B 1 165 ? -4.441 -0.735 26.547 1 37.69 165 ASN B N 1
ATOM 2697 C CA . ASN B 1 165 ? -5.281 -1.492 27.469 1 37.69 165 ASN B CA 1
ATOM 2698 C C . ASN B 1 165 ? -6.754 -1.132 27.312 1 37.69 165 ASN B C 1
ATOM 2700 O O . ASN B 1 165 ? -7.137 0.025 27.5 1 37.69 165 ASN B O 1
ATOM 2704 N N . PRO B 1 166 ? -7.621 -1.97 26.703 1 39.69 166 PRO B N 1
ATOM 2705 C CA . PRO B 1 166 ? -9.055 -1.674 26.703 1 39.69 166 PRO B CA 1
ATOM 2706 C C . PRO B 1 166 ? -9.578 -1.297 28.078 1 39.69 166 PRO B C 1
ATOM 2708 O O . PRO B 1 166 ? -10.688 -0.772 28.203 1 39.69 166 PRO B O 1
ATOM 2711 N N . ASN B 1 167 ? -8.922 -1.775 29.109 1 34.62 167 ASN B N 1
ATOM 2712 C CA . ASN B 1 167 ? -9.531 -1.514 30.406 1 34.62 167 ASN B CA 1
ATOM 2713 C C . ASN B 1 167 ? -9.422 -0.041 30.797 1 34.62 167 ASN B C 1
ATOM 2715 O O . ASN B 1 167 ? -9.883 0.363 31.859 1 34.62 167 ASN B O 1
ATOM 2719 N N . TYR B 1 168 ? -8.477 0.715 30.297 1 33.38 168 TYR B N 1
ATOM 2720 C CA . TYR B 1 168 ? -8.414 2.01 30.969 1 33.38 168 TYR B CA 1
ATOM 2721 C C . TYR B 1 168 ? -9.492 2.951 30.438 1 33.38 168 TYR B C 1
ATOM 2723 O O . TYR B 1 168 ? -9.523 4.129 30.797 1 33.38 168 TYR B O 1
ATOM 2731 N N . TYR B 1 169 ? -10.367 2.588 29.469 1 28.42 169 TYR B N 1
ATOM 2732 C CA . TYR B 1 169 ? -11.461 3.555 29.531 1 28.42 169 TYR B CA 1
ATOM 2733 C C . TYR B 1 169 ? -12.328 3.316 30.75 1 28.42 169 TYR B C 1
ATOM 2735 O O . TYR B 1 169 ? -12.477 2.18 31.203 1 28.42 169 TYR B O 1
#

Solvent-accessible surface area (backbone atoms only — not comparable to full-atom values): 18468 Å² total; per-residue (Å²): 136,79,71,67,60,62,61,55,52,51,50,50,50,48,48,50,51,51,50,50,49,50,53,58,62,66,56,62,70,77,70,69,53,61,56,49,74,55,57,48,51,48,47,39,29,29,75,64,62,49,59,74,91,49,41,39,58,52,52,45,26,25,49,57,57,30,61,36,18,22,46,36,71,47,80,48,94,86,74,37,37,24,28,4,35,75,41,50,45,39,82,57,38,18,21,79,95,39,72,24,49,78,59,56,29,37,37,69,60,29,38,38,85,59,53,67,66,45,48,56,45,50,52,52,45,34,53,44,39,6,51,58,70,37,64,43,23,56,75,57,39,69,50,71,86,59,37,57,62,43,54,78,78,51,45,49,82,75,62,58,62,57,74,75,62,78,74,76,111,136,80,70,69,62,61,60,56,50,52,51,50,51,48,48,49,51,49,51,50,50,50,53,57,63,66,56,62,70,78,70,71,51,59,57,49,74,55,58,47,53,49,46,40,30,31,73,65,62,48,58,74,92,51,42,39,59,53,53,46,26,24,48,58,56,30,61,36,19,22,45,38,71,46,80,47,95,85,74,37,37,26,29,4,36,77,41,50,44,39,81,56,38,18,22,81,95,37,72,23,50,78,60,56,29,37,37,69,59,29,38,37,84,59,52,67,66,46,49,57,44,50,52,52,45,32,52,43,41,6,50,56,71,38,65,42,23,55,74,57,38,67,52,71,87,57,39,59,62,43,54,78,76,53,44,48,83,74,60,59,61,58,74,75,60,78,74,76,108

Radius of gyration: 30.98 Å; Cα contacts (8 Å, |Δi|>4): 478; chains: 2; bounding box: 52×138×75 Å

Secondary structure (DSSP, 8-state):
--THHHHHHHHHHHHHHHHHHHHHHT-------B--HHHHHHIIIIIT---GGGHHHHHHHHHHHTTTBTT-EEE-TTS-EEETTTTEETTTS-BSSSS-TTTTSBGGGGSSS--HHHHHHHHHHHHHH-GGG-HHHHHHTSSGGGS--HHHHH-GGG-------GGG-/--THHHHHHHHHHHHHHHHHHHHHHT-------B--HHHHHHIIIIIT---GGGHHHHHHHHHHHTTTBTT-EEE-TTS-EEETTTTEETTTS-BSSSS-TTTTSBGGGGSSS--HHHHHHHHHHHHHH-GGG-HHHHHHTSSGGGS--HHHHH-GGG-------GGG-

Organism: NCBI:txid30044

pLDDT: mean 87.98, std 17.77, range [27.11, 98.94]

Nearest PDB structures (foldseek):
  1gd6-assembly1_A  TM=9.619E-01  e=1.470E-12  Bombyx mori
  2rsc-assembly1_A  TM=9.368E-01  e=4.815E-11  Bombyx mori
  6ul3-assembly1_A  TM=8.837E-01  e=5.820E-10  Penaeus vannamei
  5vjq-assembly4_L  TM=8.791E-01  e=9.002E-10  Anas platyrhynchos
  5op1-assembly1_B  TM=8.139E-01  e=3.322E-10  Gallus gallus

Foldseek 3Di:
DPPPPVVVVVVVVVVVVVVVVVVVVVPPVLPFDADDLLRVLQCCCAVVNDDLVCSLLVSQQLCQQPVRTQQDKAADPVRWIFGGSNRHICPAQADDPAFDHPLRGHRNVSRHDDCNSVVVSVVVCCVVPNSVVGPSCVVQPPDPVRGDDCCVVNVSVPRHHHPPPPPPD/DPPPPVVVVVVVVVVVVVVVVVVVVVPPVLPFDADDLLRVLQCCCAVVNDDLVCSLLVSQQLCQQPVRTQQDKAADPVRWIFGGSNRHICPAQADDPAFDHPLRYHRNVSRHDDCNSVVVSVVVCCVVPNSVVGPSCVVQPPDPVRGDDCCVVNVSVPRHHHPPPPPPD

Sequence (338 aa):
MLLPDMWNRSKVRLMVVLGLLVLILCGAQVESKKYMRCELTRVMVENYRFQKTLMSNWICLVEHESNLDTNKVTRNDNNSKNYGLFQINSKDYCAEGRKGGLCNMKCEDLSNDDISDDIACAKAIQQREGFKYWKGWNRYCRNTQNLPNLDVTCKLSTLSAAFRNPNYYMLLPDMWNRSKVRLMVVLGLLVLILCGAQVESKKYMRCELTRVMVENYRFQKTLMSNWICLVEHESNLDTNKVTRNDNNSKNYGLFQINSKDYCAEGRKGGLCNMKCEDLSNDDISDDIACAKAIQQREGFKYWKGWNRYCRNTQNLPNLDVTCKLSTLSAAFRNPNYY

InterPro domains:
  IPR001916 Glycoside hydrolase, family 22 [PF00062] (33-147)
  IPR001916 Glycoside hydrolase, family 22 [PR00135] (35-45)
  IPR001916 Glycoside hydrolase, family 22 [PR00135] (53-62)
  IPR001916 Glycoside hydrolase, family 22 [PR00135] (80-96)
  IPR001916 Glycoside hydrolase, family 22 [PR00135] (101-110)
  IPR001916 Glycoside hydrolase, family 22 [PR00135] (111-126)
  IPR001916 Glycoside hydrolase, family 22 [PR00135] (130-141)
  IPR001916 Glycoside hydrolase, family 22 [PS51348] (33-157)
  IPR001916 Glycoside hydrolase, family 22 [PTHR11407] (21-149)
  IPR001916 Glycoside hydrolase, family 22 [SM00263] (33-155)
  IPR019799 Glycoside hydrolase family 22 domain [PS00128] (103-121)
  IPR023346 Lysozyme-like domain superfamily [SSF53955] (33-145)